Protein AF-A0AAU0H8K0-F1 (afdb_monomer)

Mean predicted aligned error: 20.7 Å

Secondary structure (DSSP, 8-state):
-HHHHHHHHHHHHHHHTTSS-HHHHHHHHHHHHHHHHHHHTTS-PPPHHHHHHHHHHHHHHHHHHHHHHHHHHHHTTS------------------EEEEEEEE-TTS-EEEEEEEEETTEEEEEEGGGTEEEEEEEEEEETTEEEEEE---BSBTTB-SSPEEEEEESSSSEEEEEEE-TTS--EEEEEEEEESSHHHHHHHHHHH-TTTTPPTT-BEEEPPPSSSSS--SS--EEE--------SS----EEE-TTS-EEE------SSS-----S-----B-

pLDDT: mean 70.24, std 23.65, range [24.77, 98.5]

Structure (mmCIF, N/CA/C/O backbone):
data_AF-A0AAU0H8K0-F1
#
_entry.id   AF-A0AAU0H8K0-F1
#
loop_
_atom_site.group_PDB
_atom_site.id
_atom_site.type_symbol
_atom_site.label_atom_id
_atom_site.label_alt_id
_atom_site.label_comp_id
_atom_site.label_asym_id
_atom_site.label_entity_id
_atom_site.label_seq_id
_atom_site.pdbx_PDB_ins_code
_atom_site.Cartn_x
_atom_site.Cartn_y
_atom_site.Cartn_z
_atom_site.occupancy
_atom_site.B_iso_or_equiv
_atom_site.auth_seq_id
_atom_site.auth_comp_id
_atom_site.auth_asym_id
_atom_site.auth_atom_id
_atom_site.pdbx_PDB_model_num
ATOM 1 N N . MET A 1 1 ? -40.824 27.133 70.947 1.00 57.88 1 MET A N 1
ATOM 2 C CA . MET A 1 1 ? -40.720 27.434 69.500 1.00 57.88 1 MET A CA 1
ATOM 3 C C . MET A 1 1 ? -40.853 28.928 69.159 1.00 57.88 1 MET A C 1
ATOM 5 O O . MET A 1 1 ? -40.025 29.399 68.396 1.00 57.88 1 MET A O 1
ATOM 9 N N . ASN A 1 2 ? -41.787 29.713 69.727 1.00 62.56 2 ASN A N 1
ATOM 10 C CA . ASN A 1 2 ? -42.028 31.104 69.268 1.00 62.56 2 ASN A CA 1
ATOM 11 C C . ASN A 1 2 ? -40.879 32.121 69.471 1.00 62.56 2 ASN A C 1
ATOM 13 O O . ASN A 1 2 ? -40.748 33.034 68.666 1.00 62.56 2 ASN A O 1
ATOM 17 N N . GLY A 1 3 ? -40.024 31.972 70.490 1.00 76.00 3 GLY A N 1
ATOM 18 C CA . GLY A 1 3 ? -38.970 32.964 70.774 1.00 76.00 3 GLY A CA 1
ATOM 19 C C . GLY A 1 3 ? -37.842 33.025 69.734 1.00 76.00 3 GLY A C 1
ATOM 20 O O . GLY A 1 3 ? -37.356 34.103 69.413 1.00 76.00 3 GLY A O 1
ATOM 21 N N . LYS A 1 4 ? -37.448 31.884 69.155 1.00 73.12 4 LYS A N 1
ATOM 22 C CA . LYS A 1 4 ? -36.347 31.830 68.177 1.00 73.12 4 LYS A CA 1
ATOM 23 C C . LYS A 1 4 ? -36.770 32.243 66.770 1.00 73.12 4 LYS A C 1
ATOM 25 O O . LYS A 1 4 ? -35.955 32.772 66.025 1.00 73.12 4 LYS A O 1
ATOM 30 N N . VAL A 1 5 ? -38.043 32.053 66.415 1.00 80.06 5 VAL A N 1
ATOM 31 C CA . VAL A 1 5 ? -38.586 32.566 65.146 1.00 80.06 5 VAL A CA 1
ATOM 32 C C . VAL A 1 5 ? -38.492 34.091 65.116 1.00 80.06 5 VAL A C 1
ATOM 34 O O . VAL A 1 5 ? -38.131 34.652 64.085 1.00 80.06 5 VAL A O 1
ATOM 37 N N . GLU A 1 6 ? -38.727 34.757 66.251 1.00 85.56 6 GLU A N 1
ATOM 38 C CA . GLU A 1 6 ? -38.524 36.205 66.342 1.00 85.56 6 GLU A CA 1
ATOM 39 C C . GLU A 1 6 ? -37.047 36.607 66.309 1.00 85.56 6 GLU A C 1
ATOM 41 O O . GLU A 1 6 ? -36.694 37.542 65.596 1.00 85.56 6 GLU A O 1
ATOM 46 N N . GLN A 1 7 ? -36.156 35.838 66.938 1.00 86.12 7 GLN A N 1
ATOM 47 C CA . GLN A 1 7 ? -34.709 36.082 66.836 1.00 86.12 7 GLN A CA 1
ATOM 48 C C . GLN A 1 7 ? -34.186 35.937 65.396 1.00 86.12 7 GLN A C 1
ATOM 50 O O . GLN A 1 7 ? -33.358 36.727 64.950 1.00 86.12 7 GLN A O 1
ATOM 55 N N . ILE A 1 8 ? -34.703 34.976 64.621 1.00 86.38 8 ILE A N 1
ATOM 56 C CA . ILE A 1 8 ? -34.346 34.826 63.201 1.00 86.38 8 ILE A CA 1
ATOM 57 C C . ILE A 1 8 ? -34.867 36.009 62.379 1.00 86.38 8 ILE A C 1
ATOM 59 O O . ILE A 1 8 ? -34.160 36.495 61.497 1.00 86.38 8 ILE A O 1
ATOM 63 N N . LYS A 1 9 ? -36.075 36.503 62.666 1.00 89.56 9 LYS A N 1
ATOM 64 C CA . LYS A 1 9 ? -36.622 37.685 61.984 1.00 89.56 9 LYS A CA 1
ATOM 65 C C . LYS A 1 9 ? -35.799 38.941 62.272 1.00 89.56 9 LYS A C 1
ATOM 67 O O . LYS A 1 9 ? -35.586 39.731 61.356 1.00 89.56 9 LYS A O 1
ATOM 72 N N . GLU A 1 10 ? -35.306 39.121 63.496 1.00 91.19 10 GLU A N 1
ATOM 73 C CA . GLU A 1 10 ? -34.390 40.223 63.820 1.00 91.19 10 GLU A CA 1
ATOM 74 C C . GLU A 1 10 ? -33.052 40.103 63.082 1.00 91.19 10 GLU A C 1
ATOM 76 O O . GLU A 1 10 ? -32.590 41.085 62.501 1.00 91.19 10 GLU A O 1
ATOM 81 N N . LEU A 1 11 ? -32.470 38.901 63.010 1.00 88.81 11 LEU A N 1
ATOM 82 C CA . LEU A 1 11 ? -31.237 38.668 62.249 1.00 88.81 11 LEU A CA 1
ATOM 83 C C . LEU A 1 11 ? -31.405 38.985 60.756 1.00 88.81 11 LEU A C 1
ATOM 85 O O . LEU A 1 11 ? -30.497 39.538 60.137 1.00 88.81 11 LEU A O 1
ATOM 89 N N . VAL A 1 12 ? -32.565 38.665 60.175 1.00 91.88 12 VAL A N 1
ATOM 90 C CA . VAL A 1 12 ? -32.873 38.998 58.775 1.00 91.88 12 VAL A CA 1
ATOM 91 C C . VAL A 1 12 ? -32.967 40.512 58.583 1.00 91.88 12 VAL A C 1
ATOM 93 O O . VAL A 1 12 ? -32.349 41.032 57.658 1.00 91.88 12 VAL A O 1
ATOM 96 N N . LYS A 1 13 ? -33.636 41.237 59.490 1.00 92.62 13 LYS A N 1
ATOM 97 C CA . LYS A 1 13 ? -33.716 42.708 59.426 1.00 92.62 13 LYS A CA 1
ATOM 98 C C . LYS A 1 13 ? -32.339 43.375 59.487 1.00 92.62 13 LYS A C 1
ATOM 100 O O . LYS A 1 13 ? -32.100 44.337 58.765 1.00 92.62 13 LYS A O 1
ATOM 105 N N . LEU A 1 14 ? -31.432 42.868 60.324 1.00 89.38 14 LEU A N 1
ATOM 106 C CA . LEU A 1 14 ? -30.066 43.396 60.442 1.00 89.38 14 LEU A CA 1
ATOM 107 C C . LEU A 1 14 ? -29.208 43.116 59.200 1.00 89.38 14 LEU A C 1
ATOM 109 O O . LEU A 1 14 ? -28.350 43.919 58.839 1.00 89.38 14 LEU A O 1
ATOM 113 N N . LYS A 1 15 ?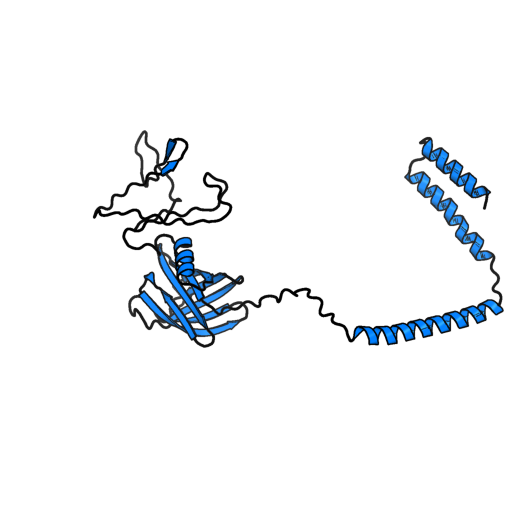 -29.447 41.991 58.522 1.00 91.50 15 LYS A N 1
ATOM 114 C CA . LYS A 1 15 ? -28.822 41.700 57.230 1.00 91.50 15 LYS A CA 1
ATOM 115 C C . LYS A 1 15 ? -29.346 42.632 56.136 1.00 91.50 15 LYS A C 1
ATOM 117 O O . LYS A 1 15 ? -28.561 43.167 55.360 1.00 91.50 15 LYS A O 1
ATOM 122 N N . GLU A 1 16 ? -30.658 42.845 56.082 1.00 90.56 16 GLU A N 1
ATOM 123 C CA . GLU A 1 16 ? -31.295 43.714 55.084 1.00 90.56 16 GLU A CA 1
ATOM 124 C C . GLU A 1 16 ? -30.908 45.190 55.249 1.00 90.56 16 GLU A C 1
ATOM 126 O O . GLU A 1 16 ? -30.798 45.904 54.255 1.00 90.56 16 GLU A O 1
ATOM 131 N N . SER A 1 17 ? -30.629 45.645 56.476 1.00 91.44 17 SER A N 1
ATOM 132 C CA . SER A 1 17 ? -30.113 46.996 56.733 1.00 91.44 17 SER A CA 1
ATOM 133 C C . SER A 1 17 ? -28.620 47.169 56.420 1.00 91.44 17 SER A C 1
ATOM 135 O O . SER A 1 17 ? -28.092 48.270 56.571 1.00 91.44 17 SER A O 1
ATOM 137 N N . GLY A 1 18 ? -27.927 46.102 56.000 1.00 86.00 18 GLY A N 1
ATOM 138 C CA . GLY A 1 18 ? -26.486 46.105 55.735 1.00 86.00 18 GLY A CA 1
ATOM 139 C C . GLY A 1 18 ? -25.616 46.143 56.996 1.00 86.00 18 GLY A C 1
ATOM 140 O O . GLY A 1 18 ? -24.404 46.312 56.889 1.00 86.00 18 GLY A O 1
ATOM 141 N N . ALA A 1 19 ? -26.212 45.982 58.183 1.00 90.25 19 ALA A N 1
ATOM 142 C CA . ALA A 1 19 ? -25.496 45.977 59.459 1.00 90.25 19 ALA A CA 1
ATOM 143 C C . ALA A 1 19 ? -24.740 44.662 59.721 1.00 90.25 19 ALA A C 1
ATOM 145 O O . ALA A 1 19 ? -23.878 44.622 60.596 1.00 90.25 19 ALA A O 1
ATOM 146 N N . LEU A 1 20 ? -25.052 43.599 58.974 1.00 89.50 20 LEU A N 1
ATOM 147 C CA . LEU A 1 20 ? -24.320 42.336 58.989 1.00 89.50 20 LEU A CA 1
ATOM 148 C C . LEU A 1 20 ? -23.841 41.956 57.592 1.00 89.50 20 LEU A C 1
ATOM 150 O O . LEU A 1 20 ? -24.603 42.009 56.624 1.00 89.50 20 LEU A O 1
ATOM 154 N N . SER A 1 21 ? -22.604 41.468 57.508 1.00 90.88 21 SER A N 1
ATOM 155 C CA . SER A 1 21 ? -22.129 40.790 56.305 1.00 90.88 21 SER A CA 1
ATOM 156 C C . SER A 1 21 ? -22.809 39.423 56.130 1.00 90.88 21 SER A C 1
ATOM 158 O O . SER A 1 21 ? -23.263 38.795 57.092 1.00 90.88 21 SER A O 1
ATOM 160 N N . GLU A 1 22 ? -22.852 38.914 54.893 1.00 89.94 22 GLU A N 1
ATOM 161 C CA . GLU A 1 22 ? -23.433 37.594 54.595 1.00 89.94 22 GLU A CA 1
ATOM 162 C C . GLU A 1 22 ? -22.785 36.478 55.432 1.00 89.94 22 GLU A C 1
ATOM 164 O O . GLU A 1 22 ? -23.479 35.594 55.933 1.00 89.94 22 GLU A O 1
ATOM 169 N N . GLY A 1 23 ? -21.464 36.542 55.626 1.00 89.06 23 GLY A N 1
ATOM 170 C CA . GLY A 1 23 ? -20.721 35.549 56.402 1.00 89.06 23 GLY A CA 1
ATOM 171 C C . GLY A 1 23 ? -21.113 35.532 57.881 1.00 89.06 23 GLY A C 1
ATOM 172 O O . GLY A 1 23 ? -21.309 34.461 58.457 1.00 89.06 23 GLY A O 1
ATOM 173 N N . GLU A 1 24 ? -21.290 36.705 58.490 1.00 91.31 24 GLU A N 1
ATOM 174 C CA . GLU A 1 24 ? -21.710 36.826 59.892 1.00 91.31 24 GLU A CA 1
ATOM 175 C C . GLU A 1 24 ? -23.152 36.355 60.091 1.00 91.31 24 GLU A C 1
ATOM 177 O O . GLU A 1 24 ? -23.452 35.660 61.064 1.00 91.31 24 GLU A O 1
ATOM 182 N N . PHE A 1 25 ? -24.033 36.659 59.134 1.00 92.25 25 PHE A N 1
ATOM 183 C CA . PHE A 1 25 ? -25.420 36.210 59.177 1.00 92.25 25 PHE A CA 1
ATOM 184 C C . PHE A 1 25 ? -25.529 34.681 59.143 1.00 92.25 25 PHE A C 1
ATOM 186 O O . PHE A 1 25 ? -26.258 34.096 59.947 1.00 92.25 25 PHE A O 1
ATOM 193 N N . GLN A 1 26 ? -24.792 34.018 58.245 1.00 90.06 26 GLN A N 1
ATOM 194 C CA . GLN A 1 26 ? -24.831 32.555 58.155 1.00 90.06 26 GLN A CA 1
ATOM 195 C C . GLN A 1 26 ? -24.283 31.894 59.422 1.00 90.06 26 GLN A C 1
ATOM 197 O O . GLN A 1 26 ? -24.876 30.929 59.906 1.00 90.06 26 GLN A O 1
ATOM 202 N N . LYS A 1 27 ? -23.215 32.451 60.008 1.00 92.25 27 LYS A N 1
ATOM 203 C CA . LYS A 1 27 ? -22.635 31.941 61.255 1.00 92.25 27 LYS A CA 1
ATOM 204 C C . LYS A 1 27 ? -23.632 32.003 62.419 1.00 92.25 27 LYS A C 1
ATOM 206 O O . LYS A 1 27 ? -23.884 30.985 63.061 1.00 92.25 27 LYS A O 1
ATOM 211 N N . LEU A 1 28 ? -24.263 33.157 62.645 1.00 89.12 28 LEU A N 1
ATOM 212 C CA . LEU A 1 28 ? -25.231 33.334 63.737 1.00 89.12 28 LEU A CA 1
ATOM 213 C C . LEU A 1 28 ? -26.496 32.494 63.541 1.00 89.12 28 LEU A C 1
ATOM 215 O O . LEU A 1 28 ? -27.022 31.917 64.494 1.00 89.12 28 LEU A O 1
ATOM 219 N N . LYS A 1 29 ? -26.970 32.368 62.295 1.00 89.25 29 LYS A N 1
ATOM 220 C CA . LYS A 1 29 ? -28.097 31.489 61.968 1.00 89.25 29 LYS A CA 1
ATOM 221 C C . LYS A 1 29 ? -27.781 30.030 62.312 1.00 89.25 29 LYS A C 1
ATOM 223 O O . LYS A 1 29 ? -28.641 29.326 62.840 1.00 89.25 29 LYS A O 1
ATOM 228 N N . GLN A 1 30 ? -26.561 29.582 62.029 1.00 86.44 30 GLN A N 1
ATOM 229 C CA . GLN A 1 30 ? -26.129 28.213 62.295 1.00 86.44 30 GLN A CA 1
ATOM 230 C C . GLN A 1 30 ? -25.990 27.930 63.801 1.00 86.44 30 GLN A C 1
ATOM 232 O O . GLN A 1 30 ? -26.442 26.882 64.259 1.00 86.44 30 GLN A O 1
ATOM 237 N N . GLU A 1 31 ? -25.465 28.874 64.587 1.00 87.25 31 GLU A N 1
ATOM 238 C CA . GLU A 1 31 ? -25.385 28.766 66.056 1.00 87.25 31 GLU A CA 1
ATOM 239 C C . GLU A 1 31 ? -26.780 28.692 66.711 1.00 87.25 31 GLU A C 1
ATOM 241 O O . GLU A 1 31 ? -27.014 27.898 67.631 1.00 87.25 31 GLU A O 1
ATOM 246 N N . LEU A 1 32 ? -27.752 29.456 66.197 1.00 83.44 32 LEU A N 1
ATOM 247 C CA . LEU A 1 32 ? -29.120 29.453 66.724 1.00 83.44 32 LEU A CA 1
ATOM 248 C C . LEU A 1 32 ? -29.854 28.121 66.484 1.00 83.44 32 LEU A C 1
ATOM 250 O O . LEU A 1 32 ? -30.639 27.688 67.337 1.00 83.44 32 LEU A O 1
ATOM 254 N N . LEU A 1 33 ? -29.582 27.478 65.343 1.00 79.69 33 LEU A N 1
ATOM 255 C CA . LEU A 1 33 ? -30.138 26.176 64.962 1.00 79.69 33 LEU A CA 1
ATOM 256 C C . LEU A 1 33 ? -29.441 25.014 65.689 1.00 79.69 33 LEU A C 1
ATOM 258 O O . LEU A 1 33 ? -30.103 24.078 66.125 1.00 79.69 33 LEU A O 1
ATOM 262 N N . ALA A 1 34 ? -28.123 25.086 65.898 1.00 76.56 34 ALA A N 1
ATOM 263 C CA . ALA A 1 34 ? -27.362 24.027 66.569 1.00 76.56 34 ALA A CA 1
ATOM 264 C C . ALA A 1 34 ? -27.763 23.818 68.045 1.00 76.56 34 ALA A C 1
ATOM 266 O O . ALA A 1 34 ? -27.668 22.709 68.571 1.00 76.56 34 ALA A O 1
ATOM 267 N N . SER A 1 35 ? -28.275 24.856 68.713 1.00 68.50 35 SER A N 1
ATOM 268 C CA . SER A 1 35 ? -28.765 24.743 70.097 1.00 68.50 35 SER A CA 1
ATOM 269 C C . SER A 1 35 ? -30.102 23.992 70.241 1.00 68.50 35 SER A C 1
ATOM 271 O O . SER A 1 35 ? -30.551 23.776 71.362 1.00 68.50 35 SER A O 1
ATOM 273 N N . GLU A 1 36 ? -30.747 23.579 69.143 1.00 63.25 36 GLU A N 1
ATOM 274 C CA . GLU A 1 36 ? -31.974 22.759 69.155 1.00 63.25 36 GLU A CA 1
ATOM 275 C C . GLU A 1 36 ? -31.658 21.260 69.322 1.00 63.25 36 GLU A C 1
ATOM 277 O O . GLU A 1 36 ? -32.310 20.556 70.093 1.00 63.25 36 GLU A O 1
ATOM 282 N N . THR A 1 37 ? -30.571 20.782 68.709 1.00 57.25 37 THR A N 1
ATOM 283 C CA . THR A 1 37 ? -30.207 19.354 68.708 1.00 57.25 37 THR A CA 1
ATOM 284 C C . THR A 1 37 ? -29.804 18.787 70.071 1.00 57.25 37 THR A C 1
ATOM 286 O O . THR A 1 37 ? -29.932 17.585 70.294 1.00 57.25 37 THR A O 1
ATOM 289 N N . GLU A 1 38 ? -29.338 19.619 71.004 1.00 56.81 38 GLU A N 1
ATOM 290 C CA . GLU A 1 38 ? -28.840 19.142 72.301 1.00 56.81 38 GLU A CA 1
ATOM 291 C C . GLU A 1 38 ? -29.923 19.093 73.393 1.00 56.81 38 GLU A C 1
ATOM 293 O O . GLU A 1 38 ? -29.794 18.350 74.372 1.00 56.81 38 GLU A O 1
ATOM 298 N N . GLN A 1 39 ? -31.005 19.861 73.225 1.00 56.66 39 GLN A N 1
ATOM 299 C CA . GLN A 1 39 ? -32.071 19.973 74.221 1.00 56.66 39 GLN A CA 1
ATOM 300 C C . GLN A 1 39 ? -33.160 18.904 74.026 1.00 56.66 39 GLN A C 1
ATOM 302 O O . GLN A 1 39 ? -33.662 18.367 75.015 1.00 56.66 39 GLN A O 1
ATOM 307 N N . ASP A 1 40 ? -33.430 18.499 72.781 1.00 53.56 40 ASP A N 1
ATOM 308 C CA . ASP A 1 40 ? -34.413 17.450 72.471 1.00 53.56 40 ASP A CA 1
ATOM 309 C C . ASP A 1 40 ? -33.892 16.025 72.730 1.00 53.56 40 ASP A C 1
ATOM 311 O O . ASP A 1 40 ? -34.670 15.123 73.049 1.00 53.56 40 ASP A O 1
ATOM 315 N N . LEU A 1 41 ? -32.570 15.807 72.702 1.00 53.25 41 LEU A N 1
ATOM 316 C CA . LEU A 1 41 ? -31.985 14.482 72.957 1.00 53.25 41 LEU A CA 1
ATOM 317 C C . LEU A 1 41 ? -32.070 14.041 74.431 1.00 53.25 41 LEU A C 1
ATOM 319 O O . LEU A 1 41 ? -31.967 12.851 74.725 1.00 53.25 41 LEU A O 1
ATOM 323 N N . LYS A 1 42 ? -32.251 14.976 75.375 1.00 54.91 42 LYS A N 1
ATOM 324 C CA . LYS A 1 42 ? -32.237 14.685 76.823 1.00 54.91 42 LYS A CA 1
ATOM 325 C C . LYS A 1 42 ? -33.619 14.385 77.422 1.00 54.91 42 LYS A C 1
ATOM 327 O O . LYS A 1 42 ? -33.691 14.037 78.598 1.00 54.91 42 LYS A O 1
ATOM 332 N N . ALA A 1 43 ? -34.706 14.473 76.647 1.00 53.72 43 ALA A N 1
ATOM 333 C CA . ALA A 1 43 ? -36.072 14.378 77.177 1.00 53.72 43 ALA A CA 1
ATOM 334 C C . ALA A 1 43 ? -36.809 13.042 76.927 1.00 53.72 43 ALA A C 1
ATOM 336 O O . ALA A 1 43 ? -37.896 12.848 77.471 1.00 53.72 43 ALA A O 1
ATOM 337 N N . GLN A 1 44 ? -36.259 12.086 76.166 1.00 47.03 44 GLN A N 1
ATOM 338 C CA . GLN A 1 44 ? -36.962 10.825 75.874 1.00 47.03 44 GLN A CA 1
ATOM 339 C C . GLN A 1 44 ? -36.473 9.645 76.722 1.00 47.03 44 GLN A C 1
ATOM 341 O O . GLN A 1 44 ? -35.475 8.988 76.434 1.00 47.03 44 GLN A O 1
ATOM 346 N N . LYS A 1 45 ? -37.242 9.337 77.772 1.00 49.38 45 LYS A N 1
ATOM 347 C CA . LYS A 1 45 ? -37.115 8.108 78.566 1.00 49.38 45 LYS A CA 1
ATOM 348 C C . LYS A 1 45 ? -37.717 6.936 77.761 1.00 49.38 45 LYS A C 1
ATOM 350 O O . LYS A 1 45 ? -38.888 7.022 77.385 1.00 49.38 45 LYS A O 1
ATOM 355 N N . PRO A 1 46 ? -36.970 5.856 77.461 1.00 46.34 46 PRO A N 1
ATOM 356 C CA . PRO A 1 46 ? -37.441 4.813 76.552 1.00 46.34 46 PRO A CA 1
ATOM 357 C C . PRO A 1 46 ? -38.546 3.957 77.187 1.00 46.34 46 PRO A C 1
ATOM 359 O O . PRO A 1 46 ? -38.379 3.402 78.271 1.00 46.34 46 PRO A O 1
ATOM 362 N N . ASN A 1 47 ? -39.679 3.852 76.488 1.00 50.84 47 ASN A N 1
ATOM 363 C CA . ASN A 1 47 ? -40.823 3.021 76.851 1.00 50.84 47 ASN A CA 1
ATOM 364 C C . ASN A 1 47 ? -40.640 1.605 76.269 1.00 50.84 47 ASN A C 1
ATOM 366 O O . ASN A 1 47 ? -40.514 1.428 75.055 1.00 50.84 47 ASN A O 1
ATOM 370 N N . ASN A 1 48 ? -40.604 0.591 77.133 1.00 56.59 48 ASN A N 1
ATOM 371 C CA . ASN A 1 48 ? -40.158 -0.773 76.809 1.00 56.59 48 ASN A CA 1
ATOM 372 C C . ASN A 1 48 ? -41.043 -1.478 75.763 1.00 56.59 48 ASN A C 1
ATOM 374 O O . ASN A 1 48 ? -40.569 -2.348 75.034 1.00 56.59 48 ASN A O 1
ATOM 378 N N . THR A 1 49 ? -42.300 -1.055 75.624 1.00 53.81 49 THR A N 1
ATOM 379 C CA . THR A 1 49 ? -43.240 -1.575 74.620 1.00 53.81 49 THR A CA 1
ATOM 380 C C . THR A 1 49 ? -42.892 -1.110 73.203 1.00 53.81 49 THR A C 1
ATOM 382 O O . THR A 1 49 ? -43.036 -1.871 72.248 1.00 53.81 49 THR A O 1
ATOM 385 N N . ILE A 1 50 ? -42.350 0.106 73.057 1.00 54.59 50 ILE A N 1
ATOM 386 C CA . ILE A 1 50 ? -41.891 0.628 71.761 1.00 54.59 50 ILE A CA 1
ATOM 387 C C . ILE A 1 50 ? -40.646 -0.133 71.314 1.00 54.59 50 ILE A C 1
ATOM 389 O O . ILE A 1 50 ? -40.531 -0.440 70.134 1.00 54.59 50 ILE A O 1
ATOM 393 N N . ARG A 1 51 ? -39.770 -0.510 72.255 1.00 54.75 51 ARG A N 1
ATOM 394 C CA . ARG A 1 51 ? -38.509 -1.220 71.993 1.00 54.75 51 ARG A CA 1
ATOM 395 C C . ARG A 1 51 ? -38.732 -2.583 71.332 1.00 54.75 51 ARG A C 1
ATOM 397 O O . ARG A 1 51 ? -38.050 -2.913 70.369 1.00 54.75 51 ARG A O 1
ATOM 404 N N . ASN A 1 52 ? -39.737 -3.334 71.782 1.00 55.84 52 ASN A N 1
ATOM 405 C CA . ASN A 1 52 ? -40.085 -4.617 71.166 1.00 55.84 52 ASN A CA 1
ATOM 406 C C . ASN A 1 52 ? -40.727 -4.435 69.784 1.00 55.84 52 ASN A C 1
ATOM 408 O O . ASN A 1 52 ? -40.439 -5.212 68.877 1.00 55.84 52 ASN A O 1
ATOM 412 N N . LEU A 1 53 ? -41.515 -3.373 69.582 1.00 60.50 53 LEU A N 1
ATOM 413 C CA . LEU A 1 53 ? -42.070 -3.056 68.266 1.00 60.50 53 LEU A CA 1
ATOM 414 C C . LEU A 1 53 ? -40.984 -2.585 67.285 1.00 60.50 53 LEU A C 1
ATOM 416 O O . LEU A 1 53 ? -41.018 -2.982 66.127 1.00 60.50 53 LEU A O 1
ATOM 420 N N . THR A 1 54 ? -39.987 -1.817 67.746 1.00 65.06 54 THR A N 1
ATOM 421 C CA . THR A 1 54 ? -38.848 -1.394 66.907 1.00 65.06 54 THR A CA 1
ATOM 422 C C . THR A 1 54 ? -37.954 -2.568 66.525 1.00 65.06 54 THR A C 1
ATOM 424 O O . THR A 1 54 ? -37.480 -2.625 65.398 1.00 65.06 54 THR A O 1
ATOM 427 N N . ILE A 1 55 ? -37.736 -3.525 67.432 1.00 70.50 55 ILE A N 1
ATOM 428 C CA . ILE A 1 55 ? -36.938 -4.723 67.135 1.00 70.50 55 ILE A CA 1
ATOM 429 C C . ILE A 1 55 ? -37.643 -5.598 66.091 1.00 70.50 55 ILE A C 1
ATOM 431 O O . ILE A 1 55 ? -37.001 -6.064 65.151 1.00 70.50 55 ILE A O 1
ATOM 435 N N . VAL A 1 56 ? -38.963 -5.777 66.204 1.00 75.50 56 VAL A N 1
ATOM 436 C CA . VAL A 1 56 ? -39.743 -6.558 65.231 1.00 75.50 56 VAL A CA 1
ATOM 437 C C . VAL A 1 56 ? -39.797 -5.861 63.868 1.00 75.50 56 VAL A C 1
ATOM 439 O O . VAL A 1 56 ? -39.631 -6.524 62.845 1.00 75.50 56 VAL A O 1
ATOM 442 N N . THR A 1 57 ? -39.955 -4.534 63.818 1.00 74.38 57 THR A N 1
ATOM 443 C CA . THR A 1 57 ? -39.949 -3.802 62.540 1.00 74.38 57 THR A CA 1
ATOM 444 C C . THR A 1 57 ? -38.571 -3.777 61.881 1.00 74.38 57 THR A C 1
ATOM 446 O O . THR A 1 57 ? -38.496 -3.938 60.665 1.00 74.38 57 THR A O 1
ATOM 449 N N . LEU A 1 58 ? -37.478 -3.671 62.647 1.00 82.00 58 LEU A N 1
ATOM 450 C CA . LEU A 1 58 ? -36.117 -3.809 62.111 1.00 82.00 58 LEU A CA 1
ATOM 451 C C . LEU A 1 58 ? -35.851 -5.219 61.575 1.00 82.00 58 LEU A C 1
ATOM 453 O O . LEU A 1 58 ? -35.288 -5.354 60.491 1.00 82.00 58 LEU A O 1
ATOM 457 N N . ALA A 1 59 ? -36.286 -6.265 62.284 1.00 83.06 59 ALA A N 1
ATOM 458 C CA . ALA A 1 59 ? -36.134 -7.642 61.820 1.00 83.06 59 ALA A CA 1
ATOM 459 C C . ALA A 1 59 ? -36.898 -7.887 60.507 1.00 83.06 59 ALA A C 1
ATOM 461 O O . ALA A 1 59 ? -36.347 -8.467 59.572 1.00 83.06 59 ALA A O 1
ATOM 462 N N . LEU A 1 60 ? -38.132 -7.383 60.393 1.00 84.62 60 LEU A N 1
ATOM 463 C CA . LEU A 1 60 ? -38.924 -7.480 59.164 1.00 84.62 60 LEU A CA 1
ATOM 464 C C . LEU A 1 60 ? -38.335 -6.653 58.012 1.00 84.62 60 LEU A C 1
ATOM 466 O O . LEU A 1 60 ? -38.367 -7.110 56.872 1.00 84.62 60 LEU A O 1
ATOM 470 N N . LEU A 1 61 ? -37.747 -5.484 58.289 1.00 87.19 61 LEU A N 1
ATOM 471 C CA . LEU A 1 61 ? -37.032 -4.693 57.282 1.00 87.19 61 LEU A CA 1
ATOM 472 C C . LEU A 1 61 ? -35.782 -5.415 56.772 1.00 87.19 61 LEU A C 1
ATOM 474 O O . LEU A 1 61 ? -35.567 -5.452 55.567 1.00 87.19 61 LEU A O 1
ATOM 478 N N . ILE A 1 62 ? -34.988 -6.032 57.650 1.00 86.88 62 ILE A N 1
ATOM 479 C CA . ILE A 1 62 ? -33.791 -6.790 57.247 1.00 86.88 62 ILE A CA 1
ATOM 480 C C . ILE A 1 62 ? -34.184 -8.004 56.398 1.00 86.88 62 ILE A C 1
ATOM 482 O O . ILE A 1 62 ? -33.575 -8.242 55.356 1.00 86.88 62 ILE A O 1
ATOM 486 N N . ILE A 1 63 ? -35.231 -8.736 56.796 1.00 86.75 63 ILE A N 1
ATOM 487 C CA . ILE A 1 63 ? -35.768 -9.859 56.014 1.00 86.75 63 ILE A CA 1
ATOM 488 C C . ILE A 1 63 ? -36.292 -9.365 54.660 1.00 86.75 63 ILE A C 1
ATOM 490 O O . ILE A 1 63 ? -35.998 -9.975 53.635 1.00 86.75 63 ILE A O 1
ATOM 494 N N . GLY A 1 64 ? -37.009 -8.239 54.631 1.00 86.00 64 GLY A N 1
ATOM 495 C CA . GLY A 1 64 ? -37.505 -7.622 53.402 1.00 86.00 64 GLY A CA 1
ATOM 496 C C . GLY A 1 64 ? -36.386 -7.162 52.465 1.00 86.00 64 GLY A C 1
ATOM 497 O O . GLY A 1 64 ? -36.470 -7.394 51.264 1.00 86.00 64 GLY A O 1
ATOM 498 N N . VAL A 1 65 ? -35.309 -6.580 53.000 1.00 87.50 65 VAL A N 1
ATOM 499 C CA . VAL A 1 65 ? -34.125 -6.166 52.231 1.00 87.50 65 VAL A CA 1
ATOM 500 C C . VAL A 1 65 ? -33.372 -7.382 51.693 1.00 87.50 65 VAL A C 1
ATOM 502 O O . VAL A 1 65 ? -33.032 -7.405 50.515 1.00 87.50 65 VAL A O 1
ATOM 505 N N . ALA A 1 66 ? -33.163 -8.426 52.500 1.00 82.88 66 ALA A N 1
ATOM 506 C CA . ALA A 1 66 ? -32.537 -9.667 52.039 1.00 82.88 66 ALA A CA 1
ATOM 507 C C . ALA A 1 66 ? -33.375 -10.360 50.950 1.00 82.88 66 ALA A C 1
ATOM 509 O O . ALA A 1 66 ? -32.836 -10.796 49.936 1.00 82.88 66 ALA A O 1
ATOM 510 N N . TYR A 1 67 ? -34.700 -10.398 51.116 1.00 84.44 67 TYR A N 1
ATOM 511 C CA . TYR A 1 67 ? -35.628 -10.920 50.112 1.00 84.44 67 TYR A CA 1
ATOM 512 C C . TYR A 1 67 ? -35.627 -10.068 48.834 1.00 84.44 67 TYR A C 1
ATOM 514 O O . TYR A 1 67 ? -35.622 -10.612 47.732 1.00 84.44 67 TYR A O 1
ATOM 522 N N . TYR A 1 68 ? -35.543 -8.739 48.966 1.00 80.88 68 TYR A N 1
ATOM 523 C CA . TYR A 1 68 ? -35.371 -7.825 47.839 1.00 80.88 68 TYR A CA 1
ATOM 524 C C . TYR A 1 68 ? -34.059 -8.093 47.096 1.00 80.88 68 TYR A C 1
ATOM 526 O O . TYR A 1 68 ? -34.097 -8.202 45.879 1.00 80.88 68 TYR A O 1
ATOM 534 N N . PHE A 1 69 ? -32.927 -8.282 47.784 1.00 76.44 69 PHE A N 1
ATOM 535 C CA . PHE A 1 69 ? -31.653 -8.633 47.141 1.00 76.44 69 PHE A CA 1
ATOM 536 C C . PHE A 1 69 ? -31.702 -9.996 46.436 1.00 76.44 69 PHE A C 1
ATOM 538 O O . PHE A 1 69 ? -31.226 -10.104 45.309 1.00 76.44 69 PHE A O 1
ATOM 545 N N . LEU A 1 70 ? -32.347 -11.008 47.029 1.00 72.62 70 LEU A N 1
ATOM 546 C CA . LEU A 1 70 ? -32.525 -12.319 46.390 1.00 72.62 70 LEU A CA 1
ATOM 547 C C . LEU A 1 70 ? -33.404 -12.249 45.131 1.00 72.62 70 LEU A C 1
ATOM 549 O O . LEU A 1 70 ? -33.134 -12.944 44.152 1.00 72.62 70 LEU A O 1
ATOM 553 N N . ILE A 1 71 ? -34.432 -11.394 45.124 1.00 71.56 71 ILE A N 1
ATOM 554 C CA . ILE A 1 71 ? -35.254 -11.159 43.931 1.00 71.56 71 ILE A CA 1
ATOM 555 C C . ILE A 1 71 ? -34.517 -10.277 42.916 1.00 71.56 71 ILE A C 1
ATOM 557 O O . ILE A 1 71 ? -34.606 -10.555 41.725 1.00 71.56 71 ILE A O 1
ATOM 561 N N . PHE A 1 72 ? -33.770 -9.260 43.354 1.00 62.41 72 PHE A N 1
ATOM 562 C CA . PHE A 1 72 ? -33.031 -8.329 42.494 1.00 62.41 72 PHE A CA 1
ATOM 563 C C . PHE A 1 72 ? -31.866 -9.013 41.758 1.00 62.41 72 PHE A C 1
ATOM 565 O O . PHE A 1 72 ? -31.620 -8.719 40.589 1.00 62.41 72 PHE A O 1
ATOM 572 N N . ASP A 1 73 ? -31.200 -9.992 42.380 1.00 58.09 73 ASP A N 1
ATOM 573 C CA . ASP A 1 73 ? -30.215 -10.844 41.694 1.00 58.09 73 ASP A CA 1
ATOM 574 C C . ASP A 1 73 ? -30.866 -11.792 40.672 1.00 58.09 73 ASP A C 1
ATOM 576 O O . ASP A 1 73 ? -30.285 -12.084 39.621 1.00 58.09 73 ASP A O 1
ATOM 580 N N . ALA A 1 74 ? -32.095 -12.253 40.935 1.00 53.88 74 ALA A N 1
ATOM 581 C CA . ALA A 1 74 ? -32.839 -13.114 40.016 1.00 53.88 74 ALA A CA 1
ATOM 582 C C . ALA A 1 74 ? -33.434 -12.340 38.822 1.00 53.88 74 ALA A C 1
ATOM 584 O O . ALA A 1 74 ? -33.504 -12.883 37.716 1.00 53.88 74 ALA A O 1
ATOM 585 N N . SER A 1 75 ? -33.812 -11.071 39.002 1.00 52.66 75 SER A N 1
ATOM 586 C CA . SER A 1 75 ? -34.326 -10.211 37.928 1.00 52.66 75 SER A CA 1
ATOM 587 C C . SER A 1 75 ? -33.234 -9.498 37.117 1.00 52.66 75 SER A C 1
ATOM 589 O O . SER A 1 75 ? -33.503 -9.114 35.980 1.00 52.66 75 SER A O 1
ATOM 591 N N . ASN A 1 76 ? -31.982 -9.439 37.592 1.00 51.91 76 ASN A N 1
ATOM 592 C CA . ASN A 1 76 ? -30.844 -8.930 36.807 1.00 51.91 76 ASN A CA 1
ATOM 593 C C . ASN A 1 76 ? -30.153 -9.964 35.900 1.00 51.91 76 ASN A C 1
ATOM 595 O O . ASN A 1 76 ? -29.238 -9.607 35.158 1.00 51.91 76 ASN A O 1
ATOM 599 N N . LYS A 1 77 ? -30.585 -11.234 35.882 1.00 52.88 77 LYS A N 1
ATOM 600 C CA . LYS A 1 77 ? -29.990 -12.255 34.992 1.00 52.88 77 LYS A CA 1
ATOM 601 C C . LYS A 1 77 ? -30.704 -12.495 33.665 1.00 52.88 77 LYS A C 1
ATOM 603 O O . LYS A 1 77 ? -30.201 -13.272 32.858 1.00 52.88 77 LYS A O 1
ATOM 608 N N . LYS A 1 78 ? -31.811 -11.816 33.367 1.00 52.53 78 LYS A N 1
ATOM 609 C CA . LYS A 1 78 ? -32.450 -11.895 32.043 1.00 52.53 78 LYS A CA 1
ATOM 610 C C . LYS A 1 78 ? -33.214 -10.619 31.724 1.00 52.53 78 LYS A C 1
ATOM 612 O O . LYS A 1 78 ? -34.401 -10.550 31.982 1.00 52.53 78 LYS A O 1
ATOM 617 N N . GLN A 1 79 ? -32.516 -9.663 31.125 1.00 45.78 79 GLN A N 1
ATOM 618 C CA . GLN A 1 79 ? -32.948 -8.835 29.993 1.00 45.78 79 GLN A CA 1
ATOM 619 C C . GLN A 1 79 ? -31.726 -7.969 29.633 1.00 45.78 79 GLN A C 1
ATOM 621 O O . GLN A 1 79 ? -31.674 -6.779 29.939 1.00 45.78 79 GLN A O 1
ATOM 626 N N . VAL A 1 80 ? -30.723 -8.559 28.966 1.00 47.03 80 VAL A N 1
ATOM 627 C CA . VAL A 1 80 ? -29.936 -7.761 28.013 1.00 47.03 80 VAL A CA 1
ATOM 628 C C . VAL A 1 80 ? -30.937 -7.385 26.933 1.00 47.03 80 VAL A C 1
ATOM 630 O O . VAL A 1 80 ? -31.289 -8.176 26.058 1.00 47.03 80 VAL A O 1
ATOM 633 N N . ASN A 1 81 ? -31.522 -6.217 27.141 1.00 43.09 81 ASN A N 1
ATOM 634 C CA . ASN A 1 81 ? -32.576 -5.657 26.339 1.00 43.09 81 ASN A CA 1
ATOM 635 C C . ASN A 1 81 ? -32.000 -5.419 24.940 1.00 43.09 81 ASN A C 1
ATOM 637 O O . ASN A 1 81 ? -31.024 -4.686 24.785 1.00 43.09 81 ASN A O 1
ATOM 641 N N . LYS A 1 82 ? -32.599 -6.051 23.926 1.00 47.94 82 LYS A N 1
ATOM 642 C CA . LYS A 1 82 ? -32.358 -5.818 22.492 1.00 47.94 82 LYS A CA 1
ATOM 643 C C . LYS A 1 82 ? -32.879 -4.434 22.069 1.00 47.94 82 LYS A C 1
ATOM 645 O O . LYS A 1 82 ? -33.615 -4.312 21.097 1.00 47.94 82 LYS A O 1
ATOM 650 N N . ASN A 1 83 ? -32.493 -3.392 22.795 1.00 44.16 83 ASN 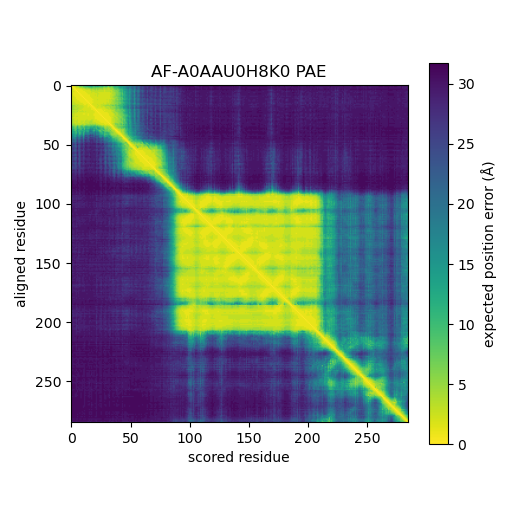A N 1
ATOM 651 C CA . ASN A 1 83 ? -32.621 -2.019 22.348 1.00 44.16 83 ASN A CA 1
ATOM 652 C C . ASN A 1 83 ? -31.251 -1.593 21.849 1.00 44.16 83 ASN A C 1
ATOM 654 O O . ASN A 1 83 ? -30.323 -1.375 22.621 1.00 44.16 83 ASN A O 1
ATOM 658 N N . THR A 1 84 ? -31.169 -1.554 20.526 1.00 49.22 84 THR A N 1
ATOM 659 C CA . THR A 1 84 ? -30.072 -1.152 19.657 1.00 49.22 84 THR A CA 1
ATOM 660 C C . THR A 1 84 ? -29.429 0.170 20.092 1.00 49.22 84 THR A C 1
ATOM 662 O O . THR A 1 84 ? -29.575 1.195 19.435 1.00 49.22 84 THR A O 1
ATOM 665 N N . ILE A 1 85 ? -28.612 0.148 21.144 1.00 47.53 85 ILE A N 1
ATOM 666 C CA . ILE A 1 85 ? -27.308 0.778 21.013 1.00 47.53 85 ILE A CA 1
ATOM 667 C C . ILE A 1 85 ? -26.618 -0.137 20.020 1.00 47.53 85 ILE A C 1
ATOM 669 O O . ILE A 1 85 ? -26.316 -1.292 20.316 1.00 47.53 85 ILE A O 1
ATOM 673 N N . LYS A 1 86 ? -26.484 0.351 18.788 1.00 42.72 86 LYS A N 1
ATOM 674 C CA . LYS A 1 86 ? -25.462 -0.129 17.875 1.00 42.72 86 LYS A CA 1
ATOM 675 C C . LYS A 1 86 ? -24.171 0.141 18.640 1.00 42.72 86 LYS A C 1
ATOM 677 O O . LYS A 1 86 ? -23.613 1.228 18.541 1.00 42.72 86 LYS A O 1
ATOM 682 N N . GLU A 1 87 ? -23.807 -0.789 19.524 1.00 46.00 87 GLU A N 1
ATOM 683 C CA . GLU A 1 87 ? -22.459 -0.956 20.019 1.00 46.00 87 GLU A CA 1
ATOM 684 C C . GLU A 1 87 ? -21.670 -0.897 18.731 1.00 46.00 87 GLU A C 1
ATOM 686 O O . GLU A 1 87 ? -21.866 -1.720 17.830 1.00 46.00 87 GLU A O 1
ATOM 691 N N . SER A 1 88 ? -21.002 0.236 18.529 1.00 49.09 88 SER A N 1
ATOM 692 C CA . SER A 1 88 ? -20.141 0.431 17.392 1.00 49.09 88 SER A CA 1
ATOM 693 C C . SER A 1 88 ? -19.128 -0.672 17.569 1.00 49.09 88 SER A C 1
ATOM 695 O O . SER A 1 88 ? -18.205 -0.509 18.366 1.00 49.09 88 SER A O 1
ATOM 697 N N . ALA A 1 89 ? -19.386 -1.819 16.928 1.00 53.75 89 ALA A N 1
ATOM 698 C CA . ALA A 1 89 ? -18.433 -2.886 16.781 1.00 53.75 89 ALA A CA 1
ATOM 699 C C . ALA A 1 89 ? -17.169 -2.137 16.414 1.00 53.75 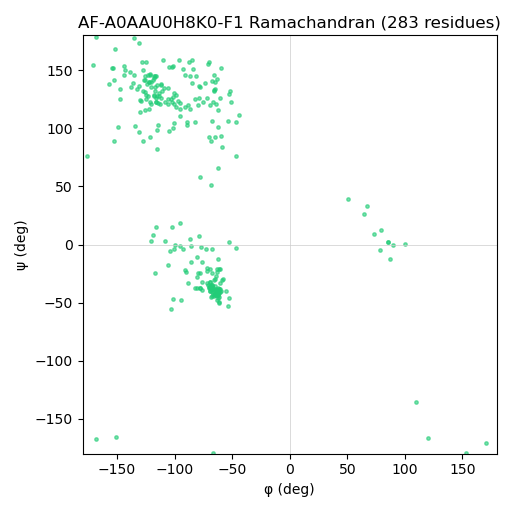89 ALA A C 1
ATOM 701 O O . ALA A 1 89 ? -17.153 -1.415 15.407 1.00 53.75 89 ALA A O 1
ATOM 702 N N . SER A 1 90 ? -16.198 -2.145 17.323 1.00 52.28 90 SER A N 1
ATOM 703 C CA . SER A 1 90 ? -14.886 -1.624 17.024 1.00 52.28 90 SER A CA 1
ATOM 704 C C . SER A 1 90 ? -14.513 -2.383 15.769 1.00 52.28 90 SER A C 1
ATOM 706 O O . SER A 1 90 ? -14.369 -3.601 15.814 1.00 52.28 90 SER A O 1
ATOM 708 N N . VAL A 1 91 ? -14.548 -1.702 14.620 1.00 65.31 91 VAL A N 1
ATOM 709 C CA . VAL A 1 91 ? -14.253 -2.345 13.348 1.00 65.31 91 VAL A CA 1
ATOM 710 C C . VAL A 1 91 ? -12.817 -2.791 13.508 1.00 65.31 91 VAL A C 1
ATOM 712 O O . VAL A 1 91 ? -11.905 -1.955 13.515 1.00 65.31 91 VAL A O 1
ATOM 715 N N . GLU A 1 92 ? -12.646 -4.083 13.784 1.00 80.19 92 GLU A N 1
ATOM 716 C CA . GLU A 1 92 ? -11.339 -4.657 13.992 1.00 80.19 92 GLU A CA 1
ATOM 717 C C . GLU A 1 92 ? -10.587 -4.420 12.696 1.00 80.19 92 GLU A C 1
ATOM 719 O O . GLU A 1 92 ? -11.079 -4.662 11.590 1.00 80.19 92 GLU A O 1
ATOM 724 N N . PHE A 1 93 ? -9.424 -3.809 12.835 1.00 86.25 93 PHE A N 1
ATOM 725 C CA . PHE A 1 93 ? -8.650 -3.454 11.677 1.00 86.25 93 PHE A CA 1
ATOM 726 C C . PHE A 1 93 ? -8.206 -4.709 10.946 1.00 86.25 93 PHE A C 1
ATOM 728 O O . PHE A 1 93 ? -7.655 -5.630 11.544 1.00 86.25 93 PHE A O 1
ATOM 735 N N . SER A 1 94 ? -8.377 -4.686 9.631 1.00 91.38 94 SER A N 1
ATOM 736 C CA . SER A 1 94 ? -7.875 -5.727 8.759 1.00 91.38 94 SER A CA 1
ATOM 737 C C . SER A 1 94 ? -6.843 -5.148 7.805 1.00 91.38 94 SER A C 1
ATOM 739 O O . SER A 1 94 ? -7.082 -4.137 7.143 1.00 91.38 94 SER A O 1
ATOM 741 N N . PHE A 1 95 ? -5.703 -5.827 7.698 1.00 95.06 95 PHE A N 1
ATOM 742 C CA . PHE A 1 95 ? -4.760 -5.604 6.604 1.00 95.06 95 PHE A CA 1
ATOM 743 C C . PHE A 1 95 ? -5.317 -6.089 5.263 1.00 95.06 95 PHE A C 1
ATOM 745 O O . PHE A 1 95 ? -4.842 -5.650 4.220 1.00 95.06 95 PHE A O 1
ATOM 752 N N . LEU A 1 96 ? -6.306 -6.990 5.275 1.00 96.00 96 LEU A N 1
ATOM 753 C CA . LEU A 1 96 ? -6.831 -7.582 4.052 1.00 96.00 96 LEU A CA 1
ATOM 754 C C . LEU A 1 96 ? -7.527 -6.537 3.182 1.00 96.00 96 LEU A C 1
ATOM 756 O O . LEU A 1 96 ? -8.161 -5.607 3.694 1.00 96.00 96 LEU A O 1
ATOM 760 N N . GLY A 1 97 ? -7.419 -6.715 1.872 1.00 96.19 97 GLY A N 1
ATOM 761 C CA . GLY A 1 97 ? -7.922 -5.799 0.856 1.00 96.19 97 GLY A CA 1
ATOM 762 C C . GLY A 1 97 ? -6.817 -5.260 -0.044 1.00 96.19 97 GLY A C 1
ATOM 763 O O . GLY A 1 97 ? -5.694 -5.771 -0.069 1.00 96.19 97 GLY A O 1
ATOM 764 N N . SER A 1 98 ? -7.160 -4.218 -0.793 1.00 97.56 98 SER A N 1
ATOM 765 C CA . SER A 1 98 ? -6.293 -3.650 -1.818 1.00 97.56 98 SER A CA 1
ATOM 766 C C . SER A 1 98 ? -5.806 -2.263 -1.413 1.00 97.56 98 SER A C 1
ATOM 768 O O . SER A 1 98 ? -6.562 -1.455 -0.876 1.00 97.56 98 SER A O 1
ATOM 770 N N . TRP A 1 99 ? -4.522 -2.000 -1.657 1.00 97.31 99 TRP A N 1
ATOM 771 C CA . TRP A 1 99 ? -3.816 -0.810 -1.191 1.00 97.31 99 TRP A CA 1
ATOM 772 C C . TRP A 1 99 ? -3.003 -0.160 -2.311 1.00 97.31 99 TRP A C 1
ATOM 774 O O . TRP A 1 99 ? -2.298 -0.848 -3.052 1.00 97.31 99 TRP A O 1
ATOM 784 N N . ALA A 1 100 ? -3.101 1.160 -2.435 1.00 95.19 100 ALA A N 1
ATOM 785 C CA . ALA A 1 100 ? -2.463 1.955 -3.479 1.00 95.19 100 ALA A CA 1
ATOM 786 C C . ALA A 1 100 ? -1.553 3.022 -2.874 1.00 95.19 100 ALA A C 1
ATOM 788 O O . ALA A 1 100 ? -1.925 3.660 -1.892 1.00 95.19 100 ALA A O 1
ATOM 789 N N . GLY A 1 101 ? -0.389 3.260 -3.469 1.00 91.94 101 GLY A N 1
ATOM 790 C CA . GLY A 1 101 ? 0.447 4.397 -3.092 1.00 91.94 101 GLY A CA 1
ATOM 791 C C . GLY A 1 101 ? 1.586 4.661 -4.061 1.00 91.94 101 GLY A C 1
ATOM 792 O O . GLY A 1 101 ? 1.610 4.113 -5.160 1.00 91.94 101 GLY A O 1
ATOM 793 N N . VAL A 1 102 ? 2.534 5.502 -3.656 1.00 89.25 102 VAL A N 1
ATOM 794 C CA . VAL A 1 102 ? 3.697 5.882 -4.471 1.00 89.25 102 VAL A CA 1
ATOM 795 C C . VAL A 1 102 ? 4.969 5.696 -3.654 1.00 89.25 102 VAL A C 1
ATOM 797 O O . VAL A 1 102 ? 5.085 6.244 -2.558 1.00 89.25 102 VAL A O 1
ATOM 800 N N . GLY A 1 103 ? 5.907 4.898 -4.154 1.00 88.88 103 GLY A N 1
ATOM 801 C CA . GLY A 1 103 ? 7.238 4.754 -3.571 1.00 88.88 103 GLY A CA 1
ATOM 802 C C . GLY A 1 103 ? 8.114 5.938 -3.958 1.00 88.88 103 GLY A C 1
ATOM 803 O O . GLY A 1 103 ? 8.100 6.343 -5.118 1.00 88.88 103 GLY A O 1
ATOM 804 N N . TYR A 1 104 ? 8.871 6.473 -2.998 1.00 84.19 104 TYR A N 1
ATOM 805 C CA . TYR A 1 104 ? 9.843 7.545 -3.221 1.00 84.19 104 TYR A CA 1
ATOM 806 C C . TYR A 1 104 ? 11.223 7.069 -2.777 1.00 84.19 104 TYR A C 1
ATOM 808 O O . TYR A 1 104 ? 11.430 6.779 -1.598 1.00 84.19 104 TYR A O 1
ATOM 816 N N . GLN A 1 105 ? 12.161 6.987 -3.717 1.00 80.31 105 GLN A N 1
ATOM 817 C CA . GLN A 1 105 ? 13.535 6.576 -3.448 1.00 80.31 105 GLN A CA 1
ATOM 818 C C . GLN A 1 105 ? 14.470 7.784 -3.396 1.00 80.31 105 GLN A C 1
ATOM 820 O O . GLN A 1 105 ? 14.246 8.815 -4.043 1.00 80.31 105 GLN A O 1
ATOM 825 N N . SER A 1 106 ? 15.558 7.645 -2.642 1.00 71.50 106 SER A N 1
ATOM 826 C CA . SER A 1 106 ? 16.686 8.570 -2.701 1.00 71.50 106 SER A CA 1
ATOM 827 C C . SER A 1 106 ? 17.164 8.727 -4.156 1.00 71.50 106 SER A C 1
ATOM 829 O O . SER A 1 106 ? 17.338 7.754 -4.883 1.00 71.50 106 SER A O 1
ATOM 831 N N . GLY A 1 107 ? 17.305 9.975 -4.615 1.00 69.56 107 GLY A N 1
ATOM 832 C CA . GLY A 1 107 ? 17.607 10.299 -6.019 1.00 69.56 107 GLY A CA 1
ATOM 833 C C . GLY A 1 107 ? 16.400 10.728 -6.863 1.00 69.56 107 GLY A C 1
ATOM 834 O O . GLY A 1 107 ? 16.570 11.037 -8.037 1.00 69.56 107 GLY A O 1
ATOM 835 N N . GLY A 1 108 ? 15.196 10.791 -6.280 1.00 74.06 108 GLY A N 1
ATOM 836 C CA . GLY A 1 108 ? 14.001 11.348 -6.932 1.00 74.06 108 GLY A CA 1
ATOM 837 C C . GLY A 1 108 ? 13.230 10.357 -7.807 1.00 74.06 108 GLY A C 1
ATOM 838 O O . GLY A 1 108 ? 12.224 10.730 -8.409 1.00 74.06 108 GLY A O 1
ATOM 839 N N . SER A 1 109 ? 13.671 9.097 -7.854 1.00 82.81 109 SER A N 1
ATOM 840 C CA . SER A 1 109 ? 12.927 8.027 -8.517 1.00 82.81 109 SER A CA 1
ATOM 841 C C . SER A 1 109 ? 11.639 7.720 -7.762 1.00 82.81 109 SER A C 1
ATOM 843 O O . SER A 1 109 ? 11.603 7.715 -6.527 1.00 82.81 109 SER A O 1
ATOM 845 N N . LYS A 1 110 ? 10.580 7.460 -8.526 1.00 87.50 110 LYS A N 1
ATOM 846 C CA . LYS A 1 110 ? 9.235 7.232 -8.012 1.00 87.50 110 LYS A CA 1
ATOM 847 C C . LYS A 1 110 ? 8.499 6.175 -8.813 1.00 87.50 110 LYS A C 1
ATOM 849 O O . LYS A 1 110 ? 8.723 6.027 -10.013 1.00 87.50 110 LYS A O 1
ATOM 854 N N . TRP A 1 111 ? 7.603 5.456 -8.154 1.00 91.25 111 TRP A N 1
ATOM 855 C CA . TRP A 1 111 ? 6.791 4.436 -8.809 1.00 91.25 111 TRP A CA 1
ATOM 856 C C . TRP A 1 111 ? 5.482 4.192 -8.081 1.00 91.25 111 TRP A C 1
ATOM 858 O O . TRP A 1 111 ? 5.373 4.342 -6.867 1.00 91.25 111 TRP A O 1
ATOM 868 N N . THR A 1 112 ? 4.477 3.766 -8.833 1.00 94.44 112 THR A N 1
ATOM 869 C CA . THR A 1 112 ? 3.181 3.376 -8.280 1.00 94.44 112 THR A CA 1
ATOM 870 C C . THR A 1 112 ? 3.292 2.031 -7.575 1.00 94.44 112 THR A C 1
ATOM 872 O O . THR A 1 112 ? 3.906 1.107 -8.106 1.00 94.44 112 THR A O 1
ATOM 875 N N . ILE A 1 113 ? 2.642 1.901 -6.428 1.00 96.31 113 ILE A N 1
ATOM 876 C CA . ILE A 1 113 ? 2.550 0.689 -5.621 1.00 96.31 113 ILE A CA 1
ATOM 877 C C . ILE A 1 113 ? 1.097 0.224 -5.645 1.00 96.31 113 ILE A C 1
ATOM 879 O O . ILE A 1 113 ? 0.189 0.988 -5.315 1.00 96.31 113 ILE A O 1
ATOM 883 N N . LYS A 1 114 ? 0.885 -1.044 -5.990 1.00 97.56 114 LYS A N 1
ATOM 884 C CA . LYS A 1 114 ? -0.395 -1.739 -5.874 1.00 97.56 114 LYS A CA 1
ATOM 885 C C . LYS A 1 114 ? -0.175 -3.013 -5.071 1.00 97.56 114 LYS A C 1
ATOM 887 O O . LYS A 1 114 ? 0.533 -3.904 -5.520 1.00 97.56 114 LYS A O 1
ATOM 892 N N . VAL A 1 115 ? -0.779 -3.114 -3.895 1.00 97.44 115 VAL A N 1
ATOM 893 C CA . VAL A 1 115 ? -0.695 -4.309 -3.046 1.00 97.44 115 VAL A CA 1
ATOM 894 C C . VAL A 1 115 ? -2.085 -4.898 -2.884 1.00 97.44 115 VAL A C 1
ATOM 896 O O . VAL A 1 115 ? -3.041 -4.169 -2.633 1.00 97.44 115 VAL A O 1
ATOM 899 N N . VAL A 1 116 ? -2.197 -6.215 -3.013 1.00 98.00 116 VAL A N 1
ATOM 900 C CA . VAL A 1 116 ? -3.423 -6.966 -2.732 1.00 98.00 116 VAL A CA 1
ATOM 901 C C . VAL A 1 116 ? -3.101 -7.980 -1.646 1.00 98.00 116 VAL A C 1
ATOM 903 O O . VAL A 1 116 ? -2.202 -8.806 -1.809 1.00 98.00 116 VAL A O 1
ATOM 906 N N . LEU A 1 117 ? -3.808 -7.889 -0.521 1.00 97.88 117 LEU A N 1
ATOM 907 C CA . LEU A 1 117 ? -3.626 -8.760 0.633 1.00 97.88 117 LEU A CA 1
ATOM 908 C C . LEU A 1 117 ? -4.893 -9.589 0.849 1.00 97.88 117 LEU A C 1
ATOM 910 O O . LEU A 1 117 ? -5.844 -9.116 1.467 1.00 97.88 117 LEU A O 1
ATOM 914 N N . ASN A 1 118 ? -4.892 -10.829 0.373 1.00 96.81 118 ASN A N 1
ATOM 915 C CA . ASN A 1 118 ? -5.940 -11.809 0.645 1.00 96.81 118 ASN A CA 1
ATOM 916 C C . ASN A 1 118 ? -5.394 -12.910 1.558 1.00 96.81 118 ASN A C 1
ATOM 918 O O . ASN A 1 118 ? -4.184 -13.113 1.662 1.00 96.81 118 ASN A O 1
ATOM 922 N N . GLU A 1 119 ? -6.266 -13.636 2.254 1.00 93.38 119 GLU A N 1
ATOM 923 C CA . GLU A 1 119 ? -5.817 -14.773 3.059 1.00 93.38 119 GLU A CA 1
ATOM 924 C C . GLU A 1 119 ? -5.178 -15.839 2.161 1.00 93.38 119 GLU A C 1
ATOM 926 O O . GLU A 1 119 ? -5.834 -16.407 1.294 1.00 93.38 119 GLU A O 1
ATOM 931 N N . GLY A 1 120 ? -3.878 -16.081 2.350 1.00 91.50 120 GLY A N 1
ATOM 932 C CA . GLY A 1 120 ? -3.121 -17.058 1.564 1.00 91.50 120 GLY A CA 1
ATOM 933 C C . GLY A 1 120 ? -2.696 -16.602 0.162 1.00 91.50 120 GLY A C 1
ATOM 934 O O . GLY A 1 120 ? -1.944 -17.329 -0.480 1.00 91.50 120 GLY A O 1
ATOM 935 N N . ASP A 1 121 ? -3.099 -15.413 -0.297 1.00 96.94 121 ASP A N 1
ATOM 936 C CA . ASP A 1 121 ? -2.662 -14.825 -1.572 1.00 96.94 121 ASP A CA 1
ATOM 937 C C . ASP A 1 121 ? -2.295 -13.351 -1.374 1.00 96.94 121 ASP A C 1
ATOM 939 O O . ASP A 1 121 ? -3.148 -12.468 -1.258 1.00 96.94 121 ASP A O 1
ATOM 943 N N . TYR A 1 122 ? -0.993 -13.092 -1.307 1.00 98.38 122 TYR A N 1
ATOM 944 C CA . TYR A 1 122 ? -0.437 -11.757 -1.133 1.00 98.38 122 TYR A CA 1
ATOM 945 C C . TYR A 1 122 ? 0.351 -11.399 -2.383 1.00 98.38 122 TYR A C 1
ATOM 947 O O . TYR A 1 122 ? 1.216 -12.160 -2.818 1.00 98.38 122 TYR A O 1
ATOM 955 N N . ARG A 1 123 ? 0.060 -10.241 -2.972 1.00 98.19 123 ARG A N 1
ATOM 956 C CA . ARG A 1 123 ? 0.661 -9.824 -4.241 1.00 98.19 123 ARG A CA 1
ATOM 957 C C . ARG A 1 123 ? 1.020 -8.354 -4.206 1.00 98.19 123 ARG A C 1
ATOM 959 O O . ARG A 1 123 ? 0.326 -7.546 -3.587 1.00 98.19 123 ARG A O 1
ATOM 966 N N . ILE A 1 124 ? 2.082 -8.022 -4.920 1.00 97.88 124 ILE A N 1
ATOM 967 C CA . ILE A 1 124 ? 2.501 -6.652 -5.162 1.00 97.88 124 ILE A CA 1
ATOM 968 C C . ILE A 1 124 ? 2.759 -6.453 -6.647 1.00 97.88 124 ILE A C 1
ATOM 970 O O . ILE A 1 124 ? 3.369 -7.286 -7.315 1.00 97.88 124 ILE A O 1
ATOM 974 N N . ASP A 1 125 ? 2.287 -5.330 -7.161 1.00 97.56 125 ASP A N 1
ATOM 975 C CA . ASP A 1 125 ? 2.575 -4.858 -8.497 1.00 97.56 125 ASP A CA 1
ATOM 976 C C . ASP A 1 125 ? 3.138 -3.441 -8.406 1.00 97.56 125 ASP A C 1
ATOM 978 O O . ASP A 1 125 ? 2.682 -2.615 -7.607 1.00 97.56 125 ASP A O 1
ATOM 982 N N . TYR A 1 126 ? 4.076 -3.142 -9.300 1.00 95.81 126 TYR A N 1
ATOM 983 C CA . TYR A 1 126 ? 4.556 -1.789 -9.541 1.00 95.81 126 TYR A CA 1
ATOM 984 C C . TYR A 1 126 ? 4.176 -1.379 -10.970 1.00 95.81 126 TYR A C 1
ATOM 986 O O . TYR A 1 126 ? 4.983 -1.546 -11.891 1.00 95.81 126 TYR A O 1
ATOM 994 N N . PRO A 1 127 ? 2.930 -0.910 -11.202 1.00 94.88 127 PRO A N 1
ATOM 995 C CA . PRO A 1 127 ? 2.414 -0.655 -12.547 1.00 94.88 127 PRO A CA 1
ATOM 996 C C . PRO A 1 127 ? 3.309 0.236 -13.413 1.00 94.88 127 PRO A C 1
ATOM 998 O O . PRO A 1 127 ? 3.601 -0.139 -14.547 1.00 94.88 127 PRO A O 1
ATOM 1001 N N . SER A 1 128 ? 3.815 1.347 -12.871 1.00 91.94 128 SER A N 1
ATOM 1002 C CA . SER A 1 128 ? 4.705 2.274 -13.587 1.00 91.94 128 SER A CA 1
ATOM 1003 C C . SER A 1 128 ? 6.046 1.657 -14.007 1.00 91.94 128 SER A C 1
ATOM 1005 O O . SER A 1 128 ? 6.679 2.152 -14.931 1.00 91.94 128 SER A O 1
ATOM 1007 N N . LEU A 1 129 ? 6.477 0.565 -13.364 1.00 92.94 129 LEU A N 1
ATOM 1008 C CA . LEU A 1 129 ? 7.684 -0.193 -13.721 1.00 92.94 129 LEU A CA 1
ATOM 1009 C C . LEU A 1 129 ? 7.363 -1.462 -14.530 1.00 92.94 129 LEU A C 1
ATOM 1011 O O . LEU A 1 129 ? 8.262 -2.173 -14.978 1.00 92.94 129 LEU A O 1
ATOM 1015 N N . ALA A 1 130 ? 6.076 -1.762 -14.733 1.00 95.69 130 ALA A N 1
ATOM 1016 C CA . ALA A 1 130 ? 5.584 -2.973 -15.379 1.00 95.69 130 ALA A CA 1
ATOM 1017 C C . ALA A 1 130 ? 6.178 -4.274 -14.792 1.00 95.69 130 ALA A C 1
ATOM 1019 O O . ALA A 1 130 ? 6.448 -5.229 -15.527 1.00 95.69 130 ALA A O 1
ATOM 1020 N N . CYS A 1 131 ? 6.350 -4.330 -13.468 1.00 96.50 131 CYS A N 1
ATOM 1021 C CA . CYS A 1 131 ? 6.858 -5.496 -12.741 1.00 96.50 131 CYS A CA 1
ATOM 1022 C C . CYS A 1 131 ? 5.961 -5.848 -11.538 1.00 96.50 131 CYS A C 1
ATOM 1024 O O . CYS A 1 131 ? 4.982 -5.148 -11.255 1.00 96.50 131 CYS A O 1
ATOM 1026 N N . GLY A 1 132 ? 6.238 -6.972 -10.880 1.00 97.62 132 GLY A N 1
ATOM 1027 C CA . GLY A 1 132 ? 5.512 -7.420 -9.689 1.00 97.62 132 GLY A CA 1
ATOM 1028 C C . GLY A 1 132 ? 5.542 -8.933 -9.503 1.00 97.62 132 GLY A C 1
ATOM 1029 O O . GLY A 1 132 ? 6.102 -9.668 -10.324 1.00 97.62 132 GLY A O 1
ATOM 1030 N N . GLY A 1 133 ? 4.897 -9.405 -8.445 1.00 98.06 133 GLY A N 1
ATOM 1031 C CA . GLY A 1 133 ? 4.826 -10.822 -8.123 1.00 98.06 133 GLY A CA 1
ATOM 1032 C C . GLY A 1 133 ? 4.224 -11.116 -6.747 1.00 98.06 133 GLY A C 1
ATOM 1033 O O . GLY A 1 133 ? 3.614 -10.238 -6.125 1.00 98.06 133 GLY A O 1
ATOM 1034 N N . PRO A 1 134 ? 4.305 -12.378 -6.299 1.00 98.38 134 PRO A N 1
ATOM 1035 C CA . PRO A 1 134 ? 3.801 -12.788 -4.998 1.00 98.38 134 PRO A CA 1
ATOM 1036 C C . PRO A 1 134 ? 4.657 -12.260 -3.838 1.00 98.38 134 PRO A C 1
ATOM 1038 O O . PRO A 1 134 ? 5.857 -12.011 -3.957 1.00 98.38 134 PRO A O 1
ATOM 1041 N N . LEU A 1 135 ? 4.013 -12.152 -2.681 1.00 98.50 135 LEU A N 1
ATOM 1042 C CA . LEU A 1 135 ? 4.625 -11.859 -1.394 1.00 98.50 135 LEU A CA 1
ATOM 1043 C C . LEU A 1 135 ? 4.514 -13.094 -0.492 1.00 98.50 135 LEU A C 1
ATOM 1045 O O . LEU A 1 135 ? 3.423 -13.595 -0.222 1.00 98.50 135 LEU A O 1
ATOM 1049 N N . THR A 1 136 ? 5.637 -13.550 0.047 1.00 98.19 136 THR A N 1
ATOM 1050 C CA . THR A 1 136 ? 5.672 -14.618 1.049 1.00 98.19 136 THR A CA 1
ATOM 1051 C C . THR A 1 136 ? 5.613 -14.001 2.439 1.00 98.19 136 THR A C 1
ATOM 1053 O O . THR A 1 136 ? 6.508 -13.249 2.824 1.00 98.19 136 THR A O 1
ATOM 1056 N N . LEU A 1 137 ? 4.571 -14.310 3.211 1.00 98.12 137 LEU A N 1
ATOM 1057 C CA . LEU A 1 137 ? 4.424 -13.820 4.582 1.00 98.12 137 LEU A CA 1
ATOM 1058 C C . LEU A 1 137 ? 5.510 -14.415 5.493 1.00 98.12 137 LEU A C 1
ATOM 1060 O O . LEU A 1 137 ? 5.601 -15.629 5.642 1.00 98.12 137 LEU A O 1
ATOM 1064 N N . ILE A 1 138 ? 6.301 -13.552 6.130 1.00 97.88 138 ILE A N 1
ATOM 1065 C CA . ILE A 1 138 ? 7.325 -13.928 7.117 1.00 97.88 138 ILE A CA 1
ATOM 1066 C C . ILE A 1 138 ? 6.745 -13.850 8.531 1.00 97.88 138 ILE A C 1
ATOM 1068 O O . ILE A 1 138 ? 6.934 -14.755 9.338 1.00 97.88 138 ILE A O 1
ATOM 1072 N N . SER A 1 139 ? 6.057 -12.752 8.857 1.00 97.62 139 SER A N 1
ATOM 1073 C CA . SER A 1 139 ? 5.439 -12.567 10.172 1.00 97.62 139 SER A CA 1
ATOM 1074 C C . SER A 1 139 ? 4.231 -11.636 10.118 1.00 97.62 139 SER A C 1
ATOM 1076 O O . SER A 1 139 ? 4.137 -10.746 9.270 1.00 97.62 139 SER A O 1
ATOM 1078 N N . LYS A 1 140 ? 3.290 -11.849 11.041 1.00 96.56 140 LYS A N 1
ATOM 1079 C CA . LYS A 1 140 ? 2.060 -11.066 11.191 1.00 96.56 140 LYS A CA 1
ATOM 1080 C C . LYS A 1 140 ? 1.798 -10.802 12.670 1.00 96.56 140 LYS A C 1
ATOM 1082 O O . LYS A 1 140 ? 1.885 -11.709 13.492 1.00 96.56 140 LYS A O 1
ATOM 1087 N N . SER A 1 141 ? 1.441 -9.567 12.990 1.00 95.12 141 SER A N 1
ATOM 1088 C CA . SER A 1 141 ? 0.890 -9.142 14.275 1.00 95.12 141 SER A CA 1
ATOM 1089 C C . SER A 1 141 ? -0.297 -8.205 14.040 1.00 95.12 141 SER A C 1
ATOM 1091 O O . SER A 1 141 ? -0.611 -7.857 12.902 1.00 95.12 141 SER A O 1
ATOM 1093 N N . THR A 1 142 ? -0.951 -7.759 15.112 1.00 92.06 142 THR A N 1
ATOM 1094 C CA . THR A 1 142 ? -2.118 -6.864 15.039 1.00 92.06 142 THR A CA 1
ATOM 1095 C C . THR A 1 142 ? -1.832 -5.548 14.306 1.00 92.06 142 THR A C 1
ATOM 1097 O O . THR A 1 142 ? -2.722 -4.992 13.673 1.00 92.06 142 THR A O 1
ATOM 1100 N N . ASN A 1 143 ? -0.589 -5.054 14.358 1.00 93.88 143 ASN A N 1
ATOM 1101 C CA . ASN A 1 143 ? -0.218 -3.749 13.801 1.00 93.88 143 ASN A CA 1
ATOM 1102 C C . ASN A 1 143 ? 0.866 -3.823 12.724 1.00 93.88 143 ASN A C 1
ATOM 1104 O O . ASN A 1 143 ? 1.282 -2.772 12.233 1.00 93.88 143 ASN A O 1
ATOM 1108 N N . ARG A 1 144 ? 1.330 -5.021 12.342 1.00 96.88 144 ARG A N 1
ATOM 1109 C CA . ARG A 1 144 ? 2.433 -5.170 11.388 1.00 96.88 144 ARG A CA 1
ATOM 1110 C C . ARG A 1 144 ? 2.374 -6.481 10.605 1.00 96.88 144 ARG A C 1
ATOM 1112 O O . ARG A 1 144 ? 2.106 -7.532 11.177 1.00 96.88 144 ARG A O 1
ATOM 1119 N N . MET A 1 145 ? 2.719 -6.428 9.323 1.00 98.00 145 MET A N 1
ATOM 1120 C CA . MET A 1 145 ? 3.012 -7.593 8.485 1.00 98.00 145 MET A CA 1
ATOM 1121 C C . MET A 1 145 ? 4.388 -7.432 7.841 1.00 98.00 145 MET A C 1
ATOM 1123 O O . MET A 1 145 ? 4.778 -6.327 7.464 1.00 98.00 145 MET A O 1
ATOM 1127 N N . VAL A 1 146 ? 5.135 -8.528 7.743 1.00 98.06 146 VAL A N 1
ATOM 1128 C CA . VAL A 1 146 ? 6.454 -8.564 7.106 1.00 98.06 146 VAL A CA 1
ATOM 1129 C C . VAL A 1 146 ? 6.452 -9.647 6.041 1.00 98.06 146 VAL A C 1
ATOM 1131 O O . VAL A 1 146 ? 6.055 -10.777 6.321 1.00 98.06 146 VAL A O 1
ATOM 1134 N N . PHE A 1 147 ? 6.921 -9.314 4.845 1.00 98.31 147 PHE A N 1
ATOM 1135 C CA . PHE A 1 147 ? 6.940 -10.198 3.689 1.00 98.31 147 PHE A CA 1
ATOM 1136 C C . PHE A 1 147 ? 8.324 -10.263 3.045 1.00 98.31 147 PHE A C 1
ATOM 1138 O O . PHE A 1 147 ? 9.124 -9.331 3.156 1.00 98.31 147 PHE A O 1
ATOM 1145 N N . ARG A 1 148 ? 8.566 -11.361 2.327 1.00 97.69 148 ARG A N 1
ATOM 1146 C CA . ARG A 1 148 ? 9.597 -11.470 1.295 1.00 97.69 148 ARG A CA 1
ATOM 1147 C C . ARG A 1 148 ? 8.930 -11.346 -0.069 1.00 97.69 148 ARG A C 1
ATOM 1149 O O . ARG A 1 148 ? 7.984 -12.077 -0.347 1.00 97.69 148 ARG A O 1
ATOM 1156 N N . GLU A 1 149 ? 9.413 -10.441 -0.898 1.00 97.25 149 GLU A N 1
ATOM 1157 C CA . GLU A 1 149 ? 8.960 -10.279 -2.275 1.00 97.25 149 GLU A CA 1
ATOM 1158 C C . GLU A 1 149 ? 9.634 -11.288 -3.206 1.00 97.25 149 GLU A C 1
ATOM 1160 O O . GLU A 1 149 ? 10.803 -11.627 -3.015 1.00 97.25 149 GLU A O 1
ATOM 1165 N N . SER A 1 150 ? 8.888 -11.755 -4.209 1.00 97.62 150 SER A N 1
ATOM 1166 C CA . SER A 1 150 ? 9.436 -12.482 -5.351 1.00 97.62 150 SER A CA 1
ATOM 1167 C C . SER A 1 150 ? 8.909 -11.875 -6.652 1.00 97.62 150 SER A C 1
ATOM 1169 O O . SER A 1 150 ? 7.712 -11.918 -6.931 1.00 97.62 150 SER A O 1
ATOM 1171 N N . ILE A 1 151 ? 9.793 -11.288 -7.455 1.00 97.50 151 ILE A N 1
ATOM 1172 C CA . ILE A 1 151 ? 9.475 -10.658 -8.736 1.00 97.50 151 ILE A CA 1
ATOM 1173 C C . ILE A 1 151 ? 9.393 -11.729 -9.822 1.00 97.50 151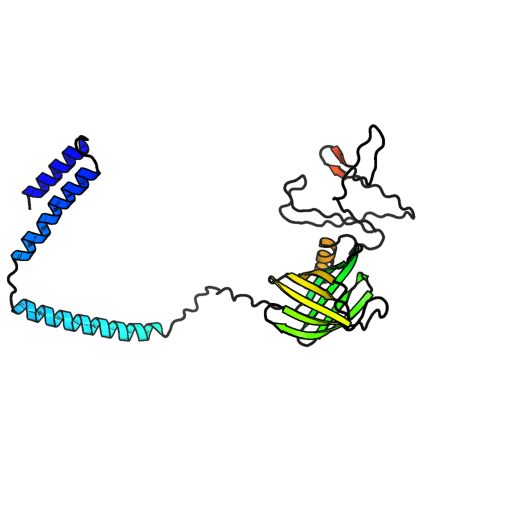 ILE A C 1
ATOM 1175 O O . ILE A 1 151 ? 10.397 -12.234 -10.317 1.00 97.50 151 ILE A O 1
ATOM 1179 N N . THR A 1 152 ? 8.171 -12.047 -10.244 1.00 97.62 152 THR A N 1
ATOM 1180 C CA . THR A 1 152 ? 7.912 -13.053 -11.289 1.00 97.62 152 THR A CA 1
ATOM 1181 C C . THR A 1 152 ? 7.503 -12.438 -12.629 1.00 97.62 152 THR A C 1
ATOM 1183 O O . THR A 1 152 ? 7.552 -13.107 -13.659 1.00 97.62 152 THR A O 1
ATOM 1186 N N . ARG A 1 153 ? 7.083 -11.166 -12.649 1.00 97.31 153 ARG A N 1
ATOM 1187 C CA . ARG A 1 153 ? 6.833 -10.383 -13.871 1.00 97.31 153 ARG A CA 1
ATOM 1188 C C . ARG A 1 153 ? 7.770 -9.190 -13.941 1.00 97.31 153 ARG A C 1
ATOM 1190 O O . ARG A 1 153 ? 8.010 -8.528 -12.937 1.00 97.31 153 ARG A O 1
ATOM 1197 N N . GLY A 1 154 ? 8.189 -8.846 -15.157 1.00 94.75 154 GLY A N 1
ATOM 1198 C CA . GLY A 1 154 ? 9.083 -7.707 -15.373 1.00 94.75 154 GLY A CA 1
ATOM 1199 C C . GLY A 1 154 ? 10.473 -7.944 -14.780 1.00 94.75 154 GLY A C 1
ATOM 1200 O O . GLY A 1 154 ? 11.095 -7.001 -14.302 1.00 94.75 154 GLY A O 1
ATOM 1201 N N . VAL A 1 155 ? 10.944 -9.197 -14.787 1.00 91.81 155 VAL A N 1
ATOM 1202 C CA . VAL A 1 155 ? 12.288 -9.578 -14.324 1.00 91.81 155 VAL A CA 1
ATOM 1203 C C . VAL A 1 155 ? 13.337 -8.704 -15.021 1.00 91.81 155 VAL A C 1
ATOM 1205 O O . VAL A 1 155 ? 13.266 -8.492 -16.231 1.00 91.81 155 VAL A O 1
ATOM 1208 N N . GLY A 1 156 ? 14.274 -8.156 -14.245 1.00 90.56 156 GLY A N 1
ATOM 1209 C CA . GLY A 1 156 ? 15.289 -7.209 -14.720 1.00 90.56 156 GLY A CA 1
ATOM 1210 C C . GLY A 1 156 ? 14.858 -5.738 -14.714 1.00 90.56 156 GLY A C 1
ATOM 1211 O O . GLY A 1 156 ? 15.715 -4.870 -14.839 1.00 90.56 156 GLY A O 1
ATOM 1212 N N . LYS A 1 157 ? 13.564 -5.433 -14.529 1.00 91.44 157 LYS A N 1
ATOM 1213 C CA . LYS A 1 157 ? 13.084 -4.052 -14.315 1.00 91.44 157 LYS A CA 1
ATOM 1214 C C . LYS A 1 157 ? 13.054 -3.648 -12.844 1.00 91.44 157 LYS A C 1
ATOM 1216 O O . LYS A 1 157 ? 13.070 -2.461 -12.544 1.00 91.44 157 LYS A O 1
ATOM 1221 N N . CYS A 1 158 ? 12.969 -4.631 -11.953 1.00 91.25 158 CYS A N 1
ATOM 1222 C CA . CYS A 1 158 ? 12.829 -4.439 -10.517 1.00 91.25 158 CYS A CA 1
ATOM 1223 C C . CYS A 1 158 ? 13.777 -5.374 -9.777 1.00 91.25 158 CYS A C 1
ATOM 1225 O O . CYS A 1 158 ? 14.030 -6.494 -10.233 1.00 91.25 158 CYS A O 1
ATOM 1227 N N . THR A 1 159 ? 14.292 -4.898 -8.648 1.00 91.56 159 THR A N 1
ATOM 1228 C CA . THR A 1 159 ? 15.100 -5.699 -7.730 1.00 91.56 159 THR A CA 1
ATOM 1229 C C . THR A 1 159 ? 14.235 -6.795 -7.117 1.00 91.56 159 THR A C 1
ATOM 1231 O O . THR A 1 159 ? 13.123 -6.524 -6.673 1.00 91.56 159 THR A O 1
ATOM 1234 N N . ASP A 1 160 ? 14.742 -8.025 -7.103 1.00 94.56 160 ASP A N 1
ATOM 1235 C CA . ASP A 1 160 ? 14.056 -9.184 -6.530 1.00 94.56 160 ASP A CA 1
ATOM 1236 C C . ASP A 1 160 ? 14.511 -9.465 -5.086 1.00 94.56 160 ASP A C 1
ATOM 1238 O O . ASP A 1 160 ? 15.594 -9.056 -4.667 1.00 94.56 160 ASP A O 1
ATOM 1242 N N . GLY A 1 161 ? 13.687 -10.179 -4.316 1.00 94.88 161 GLY A N 1
ATOM 1243 C CA . GLY A 1 161 ? 14.023 -10.640 -2.967 1.00 94.88 161 GLY A CA 1
ATOM 1244 C C . GLY A 1 161 ? 13.901 -9.578 -1.871 1.00 94.88 161 GLY A C 1
ATOM 1245 O O . GLY A 1 161 ? 14.357 -9.808 -0.743 1.00 94.88 161 GLY A O 1
ATOM 1246 N N . GLY A 1 162 ? 13.280 -8.435 -2.169 1.00 94.69 162 GLY A N 1
ATOM 1247 C CA . GLY A 1 162 ? 13.088 -7.341 -1.222 1.00 94.69 162 GLY A CA 1
ATOM 1248 C C . GLY A 1 162 ? 12.285 -7.740 0.020 1.00 94.69 162 GLY A C 1
ATOM 1249 O O . GLY A 1 162 ? 11.454 -8.656 0.003 1.00 94.69 162 GLY A O 1
ATOM 1250 N N . LYS A 1 163 ? 12.543 -7.062 1.139 1.00 96.88 163 LYS A N 1
ATOM 1251 C CA . LYS A 1 163 ? 11.792 -7.211 2.388 1.00 96.88 163 LYS A CA 1
ATOM 1252 C C . LYS A 1 163 ? 10.777 -6.085 2.502 1.00 96.88 163 LYS A C 1
ATOM 1254 O O . LYS A 1 163 ? 11.136 -4.918 2.620 1.00 96.88 163 LYS A O 1
ATOM 1259 N N . LEU A 1 164 ? 9.503 -6.456 2.548 1.00 96.88 164 LEU A N 1
ATOM 1260 C CA . LEU A 1 164 ? 8.399 -5.517 2.685 1.00 96.88 164 LEU A CA 1
ATOM 1261 C C . LEU A 1 164 ? 7.859 -5.531 4.117 1.00 96.88 164 LEU A C 1
ATOM 1263 O O . LEU A 1 164 ? 7.465 -6.572 4.637 1.00 96.88 164 LEU A O 1
ATOM 1267 N N . ILE A 1 165 ? 7.807 -4.366 4.752 1.00 96.56 165 ILE A N 1
ATOM 1268 C CA . ILE A 1 165 ? 7.231 -4.146 6.075 1.00 96.56 165 ILE A CA 1
ATOM 1269 C C . ILE A 1 165 ? 6.030 -3.213 5.932 1.00 96.56 165 ILE A C 1
ATOM 1271 O O . ILE A 1 165 ? 6.147 -2.080 5.470 1.00 96.56 165 ILE A O 1
ATOM 1275 N N . ILE A 1 166 ? 4.873 -3.682 6.386 1.00 96.69 166 ILE A N 1
ATOM 1276 C CA . ILE A 1 166 ? 3.623 -2.930 6.374 1.00 96.69 166 ILE A CA 1
ATOM 1277 C C . ILE A 1 166 ? 3.159 -2.747 7.815 1.00 96.69 166 ILE A C 1
ATOM 1279 O O . ILE A 1 166 ? 3.055 -3.726 8.551 1.00 96.69 166 ILE A O 1
ATOM 1283 N N . SER A 1 167 ? 2.860 -1.514 8.218 1.00 94.81 167 SER A N 1
ATOM 1284 C CA . SER A 1 167 ? 2.384 -1.195 9.568 1.00 94.81 167 SER A CA 1
ATOM 1285 C C . SER A 1 167 ? 1.087 -0.397 9.525 1.00 94.81 167 SER A C 1
ATOM 1287 O O . SER A 1 167 ? 0.921 0.492 8.691 1.00 94.81 167 SER A O 1
ATOM 1289 N N . ARG A 1 168 ? 0.171 -0.687 10.450 1.00 92.25 168 ARG A N 1
ATOM 1290 C CA . ARG A 1 168 ? -1.100 0.035 10.574 1.00 92.25 168 ARG A CA 1
ATOM 1291 C C . ARG A 1 168 ? -0.856 1.489 10.991 1.00 92.25 168 ARG A C 1
ATOM 1293 O O . ARG A 1 168 ? -0.156 1.729 11.972 1.00 92.25 168 ARG A O 1
ATOM 1300 N N . ILE A 1 169 ? -1.490 2.436 10.296 1.00 82.50 169 ILE A N 1
ATOM 1301 C CA . ILE A 1 169 ? -1.670 3.815 10.781 1.00 82.50 169 ILE A CA 1
ATOM 1302 C C . ILE A 1 169 ? -3.110 3.974 11.273 1.00 82.50 169 ILE A C 1
ATOM 1304 O O . ILE A 1 169 ? -3.346 4.313 12.429 1.00 82.50 169 ILE A O 1
ATOM 1308 N N . ASN A 1 170 ? -4.077 3.678 10.404 1.00 84.12 170 ASN A N 1
ATOM 1309 C CA . ASN A 1 170 ? -5.507 3.668 10.707 1.00 84.12 170 ASN A CA 1
ATOM 1310 C C . ASN A 1 170 ? -6.220 2.642 9.800 1.00 84.12 170 ASN A C 1
ATOM 1312 O O . ASN A 1 170 ? -5.569 1.783 9.210 1.00 84.12 170 ASN A O 1
ATOM 1316 N N . ASN A 1 171 ? -7.553 2.679 9.714 1.00 81.50 171 ASN A N 1
ATOM 1317 C CA . ASN A 1 171 ? -8.321 1.672 8.970 1.00 81.50 171 ASN A CA 1
ATOM 1318 C C . ASN A 1 171 ? -8.196 1.757 7.440 1.00 81.50 171 ASN A C 1
ATOM 1320 O O . ASN A 1 171 ? -8.375 0.744 6.764 1.00 81.50 171 ASN A O 1
ATOM 1324 N N . ASN A 1 172 ? -7.835 2.926 6.911 1.00 83.69 172 ASN A N 1
ATOM 1325 C CA . ASN A 1 172 ? -7.755 3.191 5.475 1.00 83.69 172 ASN A CA 1
ATOM 1326 C C . ASN A 1 172 ? -6.340 3.562 5.021 1.00 83.69 172 ASN A C 1
ATOM 1328 O O . ASN A 1 172 ? -6.151 3.931 3.865 1.00 83.69 172 ASN A O 1
ATOM 1332 N N . GLU A 1 173 ? -5.347 3.445 5.905 1.00 86.62 173 GLU A N 1
ATOM 1333 C CA . GLU A 1 173 ? -3.979 3.864 5.628 1.00 86.62 173 GLU A CA 1
ATOM 1334 C C . GLU A 1 173 ? -2.944 2.984 6.335 1.00 86.62 173 GLU A C 1
ATOM 1336 O O . GLU A 1 173 ? -3.025 2.742 7.548 1.00 86.62 173 GLU A O 1
ATOM 1341 N N . LEU A 1 174 ? -1.922 2.574 5.580 1.00 90.62 174 LEU A N 1
ATOM 1342 C CA . LEU A 1 174 ? -0.771 1.825 6.078 1.00 90.62 174 LEU A CA 1
ATOM 1343 C C . LEU A 1 174 ? 0.526 2.571 5.795 1.00 90.62 174 LEU A C 1
ATOM 1345 O O . LEU A 1 174 ? 0.700 3.192 4.745 1.00 90.62 174 LEU A O 1
ATOM 1349 N N . LYS A 1 175 ? 1.481 2.425 6.712 1.00 89.62 175 LYS A N 1
ATOM 1350 C CA . LYS A 1 175 ? 2.883 2.717 6.437 1.00 89.62 175 LYS A CA 1
ATOM 1351 C C . LYS A 1 175 ? 3.464 1.537 5.669 1.00 89.62 175 LYS A C 1
ATOM 1353 O O . LYS A 1 175 ? 3.388 0.404 6.141 1.00 89.62 175 LYS A O 1
ATOM 1358 N N . TRP A 1 176 ? 4.056 1.819 4.521 1.00 92.44 176 TRP A N 1
ATOM 1359 C CA . TRP A 1 176 ? 4.726 0.859 3.657 1.00 92.44 176 TRP A CA 1
ATOM 1360 C C . TRP A 1 176 ? 6.223 1.150 3.671 1.00 92.44 176 TRP A C 1
ATOM 1362 O O . TRP A 1 176 ? 6.639 2.311 3.647 1.00 92.44 176 TRP A O 1
ATOM 1372 N N . PHE A 1 177 ? 7.030 0.104 3.760 1.00 92.44 177 PHE A N 1
ATOM 1373 C CA . PHE A 1 177 ? 8.473 0.219 3.870 1.00 92.44 177 PHE A CA 1
ATOM 1374 C C . PHE A 1 177 ? 9.136 -0.959 3.177 1.00 92.44 177 PHE A C 1
ATOM 1376 O O . PHE A 1 177 ? 8.834 -2.105 3.507 1.00 92.44 177 PHE A O 1
ATOM 1383 N N . TRP A 1 178 ? 10.036 -0.688 2.247 1.00 94.06 178 TRP A N 1
ATOM 1384 C CA . TRP A 1 178 ? 10.743 -1.710 1.492 1.00 94.06 178 TRP A CA 1
ATOM 1385 C C . TRP A 1 178 ? 12.240 -1.560 1.675 1.00 94.06 178 TRP A C 1
ATOM 1387 O O . TRP A 1 178 ? 12.767 -0.446 1.713 1.00 94.06 178 TRP A O 1
ATOM 1397 N N . LEU A 1 179 ? 12.881 -2.713 1.800 1.00 92.31 179 LEU A N 1
ATOM 1398 C CA . LEU A 1 179 ? 14.317 -2.890 1.839 1.00 92.31 179 LEU A CA 1
ATOM 1399 C C . LEU A 1 179 ? 14.726 -3.845 0.725 1.00 92.31 179 LEU A C 1
ATOM 1401 O O . LEU A 1 179 ? 13.992 -4.794 0.434 1.00 92.31 179 LEU A O 1
ATOM 1405 N N . ASP A 1 180 ? 15.901 -3.638 0.143 1.00 89.69 180 ASP A N 1
ATOM 1406 C CA . ASP A 1 180 ? 16.464 -4.607 -0.796 1.00 89.69 180 ASP A CA 1
ATOM 1407 C C . ASP A 1 180 ? 16.838 -5.935 -0.107 1.00 89.69 180 ASP A C 1
ATOM 1409 O O . ASP A 1 180 ? 16.622 -6.148 1.090 1.00 89.69 180 ASP A O 1
ATOM 1413 N N . SER A 1 181 ? 17.380 -6.877 -0.879 1.00 87.88 181 SER A N 1
ATOM 1414 C CA . SER A 1 181 ? 17.786 -8.187 -0.366 1.00 87.88 181 SER A CA 1
ATOM 1415 C C . SER A 1 181 ? 18.876 -8.121 0.712 1.00 87.88 181 SER A C 1
ATOM 1417 O O . SER A 1 181 ? 19.000 -9.073 1.484 1.00 87.88 181 SER A O 1
ATOM 1419 N N . ASN A 1 182 ? 19.639 -7.024 0.769 1.00 87.50 182 ASN A N 1
ATOM 1420 C CA . ASN A 1 182 ? 20.749 -6.803 1.696 1.00 87.50 182 ASN A CA 1
ATOM 1421 C C . ASN A 1 182 ? 20.356 -5.924 2.895 1.00 87.50 182 ASN A C 1
ATOM 1423 O O . ASN A 1 182 ? 21.184 -5.689 3.768 1.00 87.50 182 ASN A O 1
ATOM 1427 N N . ASP A 1 183 ? 19.100 -5.474 2.961 1.00 85.38 183 ASP A N 1
ATOM 1428 C CA . ASP A 1 183 ? 18.597 -4.524 3.954 1.00 85.38 183 ASP A CA 1
ATOM 1429 C C . ASP A 1 183 ? 19.238 -3.115 3.884 1.00 85.38 183 ASP A C 1
ATOM 1431 O O . ASP A 1 183 ? 19.256 -2.400 4.887 1.00 85.38 183 ASP A O 1
ATOM 1435 N N . GLU A 1 184 ? 19.736 -2.689 2.714 1.00 79.25 184 GLU A N 1
ATOM 1436 C CA . GLU A 1 184 ? 20.490 -1.429 2.555 1.00 79.25 184 GLU A CA 1
ATOM 1437 C C . GLU A 1 184 ? 19.658 -0.278 1.965 1.00 79.25 184 GLU A C 1
ATOM 1439 O O . GLU A 1 184 ? 19.685 0.844 2.475 1.00 79.25 184 GLU A O 1
ATOM 1444 N N . SER A 1 185 ? 18.913 -0.531 0.886 1.00 73.31 185 SER A N 1
ATOM 1445 C CA . SER A 1 185 ? 18.129 0.504 0.202 1.00 73.31 185 SER A CA 1
ATOM 1446 C C . SER A 1 185 ? 16.748 0.666 0.821 1.00 73.31 185 SER A C 1
ATOM 1448 O O . SER A 1 185 ? 15.921 -0.234 0.724 1.00 73.31 185 SER A O 1
ATOM 1450 N N . GLU A 1 186 ? 16.465 1.837 1.389 1.00 79.00 186 GLU A N 1
ATOM 1451 C CA . GLU A 1 186 ? 15.174 2.138 2.008 1.00 79.00 186 GLU A CA 1
ATOM 1452 C C . GLU A 1 186 ? 14.247 2.928 1.078 1.00 79.00 186 GLU A C 1
ATOM 1454 O O . GLU A 1 186 ? 14.590 4.004 0.580 1.00 79.00 186 GLU A O 1
ATOM 1459 N N . VAL A 1 187 ? 13.021 2.430 0.922 1.00 85.56 187 VAL A N 1
ATOM 1460 C CA . VAL A 1 187 ? 11.908 3.175 0.328 1.00 85.56 187 VAL A CA 1
ATOM 1461 C C . VAL A 1 187 ? 10.758 3.173 1.320 1.00 85.56 187 VAL A C 1
ATOM 1463 O O . VAL A 1 187 ? 10.299 2.116 1.751 1.00 85.56 187 VAL A O 1
ATOM 1466 N N . SER A 1 188 ? 10.254 4.356 1.666 1.00 84.12 188 SER A N 1
ATOM 1467 C CA . SER A 1 188 ? 9.092 4.495 2.543 1.00 84.12 188 SER A CA 1
ATOM 1468 C C . SER A 1 188 ? 7.930 5.170 1.822 1.00 84.12 188 SER A C 1
ATOM 1470 O O . SER A 1 188 ? 8.112 6.029 0.960 1.00 84.12 188 SER A O 1
ATOM 1472 N N . SER A 1 189 ? 6.713 4.744 2.151 1.00 87.62 189 SER A N 1
ATOM 1473 C CA . SER A 1 189 ? 5.490 5.266 1.552 1.00 87.62 189 SER A CA 1
ATOM 1474 C C . SER A 1 189 ? 4.299 5.156 2.507 1.00 87.62 189 SER A C 1
ATOM 1476 O O . SER A 1 189 ? 4.345 4.485 3.544 1.00 87.62 189 SER A O 1
ATOM 1478 N N . ARG A 1 190 ? 3.212 5.831 2.140 1.00 86.69 190 ARG A N 1
ATOM 1479 C CA . ARG A 1 190 ? 1.870 5.633 2.688 1.00 86.69 190 ARG A CA 1
ATOM 1480 C C . ARG A 1 190 ? 1.023 5.007 1.590 1.00 86.69 190 ARG A C 1
ATOM 1482 O O . ARG A 1 190 ? 1.045 5.485 0.459 1.00 86.69 190 ARG A O 1
ATOM 1489 N N . VAL A 1 191 ? 0.296 3.949 1.925 1.00 91.00 191 VAL A N 1
ATOM 1490 C CA . VAL A 1 191 ? -0.640 3.305 0.999 1.00 91.00 191 VAL A CA 1
ATOM 1491 C C . VAL A 1 191 ? -2.055 3.381 1.553 1.00 91.00 191 VAL A C 1
ATOM 1493 O O . VAL A 1 191 ? -2.268 3.230 2.758 1.00 91.00 191 VAL A O 1
ATOM 1496 N N . PHE A 1 192 ? -3.017 3.611 0.668 1.00 90.81 192 PHE A N 1
ATOM 1497 C CA . PHE A 1 192 ? -4.418 3.849 0.989 1.00 90.81 192 PHE A CA 1
ATOM 1498 C C . PHE A 1 192 ? -5.297 2.750 0.418 1.00 90.81 192 PHE A C 1
ATOM 1500 O O . PHE A 1 192 ? -5.017 2.211 -0.654 1.00 90.81 192 PHE A O 1
ATOM 1507 N N . ARG A 1 193 ? -6.354 2.410 1.151 1.00 89.75 193 ARG A N 1
ATOM 1508 C CA . ARG A 1 193 ? -7.315 1.391 0.730 1.00 89.75 193 ARG A CA 1
ATOM 1509 C C . ARG A 1 193 ? -8.057 1.843 -0.534 1.00 89.75 193 ARG A C 1
ATOM 1511 O O . ARG A 1 193 ? -8.422 3.012 -0.634 1.00 89.75 193 ARG A O 1
ATOM 1518 N N . TYR A 1 194 ? -8.289 0.921 -1.463 1.00 89.81 194 TYR A N 1
ATOM 1519 C CA . TYR A 1 194 ? -9.131 1.133 -2.643 1.00 89.81 194 TYR A CA 1
ATOM 1520 C C . TYR 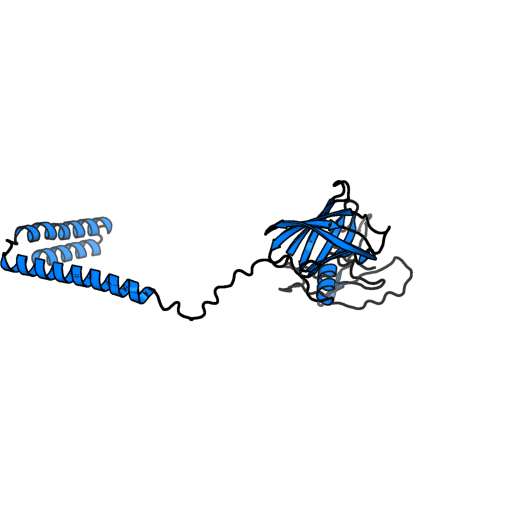A 1 194 ? -9.898 -0.144 -2.994 1.00 89.81 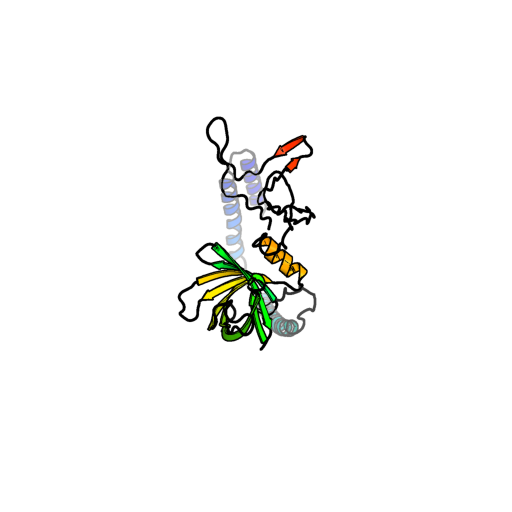194 TYR A C 1
ATOM 1522 O O . TYR A 1 194 ? -9.430 -1.248 -2.721 1.00 89.81 194 TYR A O 1
ATOM 1530 N N . GLU A 1 195 ? -11.050 0.007 -3.636 1.00 86.69 195 GLU A N 1
ATOM 1531 C CA . GLU A 1 195 ? -11.929 -1.088 -4.062 1.00 86.69 195 GLU A CA 1
ATOM 1532 C C . GLU A 1 195 ? -12.075 -1.139 -5.591 1.00 86.69 195 GLU A C 1
ATOM 1534 O O . GLU A 1 195 ? -12.329 -2.196 -6.170 1.00 86.69 195 GLU A O 1
ATOM 1539 N N . THR A 1 196 ? -11.877 -0.009 -6.280 1.00 86.06 196 THR A N 1
ATOM 1540 C CA . THR A 1 196 ? -12.019 0.079 -7.743 1.00 86.06 196 THR A CA 1
ATOM 1541 C C . THR A 1 196 ? -10.771 0.629 -8.429 1.00 86.06 196 THR A C 1
ATOM 1543 O O . THR A 1 196 ? -9.986 1.372 -7.842 1.00 86.06 196 THR A O 1
ATOM 1546 N N . GLN A 1 197 ? -10.598 0.323 -9.720 1.00 87.12 197 GLN A N 1
ATOM 1547 C CA . GLN A 1 197 ? -9.506 0.903 -10.513 1.00 87.12 197 GLN A CA 1
ATOM 1548 C C . GLN A 1 197 ? -9.598 2.439 -10.584 1.00 87.12 197 GLN A C 1
ATOM 1550 O O . GLN A 1 197 ? -8.574 3.111 -10.569 1.00 87.12 197 GLN A O 1
ATOM 1555 N N . SER A 1 198 ? -10.811 3.004 -10.591 1.00 81.31 198 SER A N 1
ATOM 1556 C CA . SER A 1 198 ? -11.001 4.460 -10.551 1.00 81.31 198 SER A CA 1
ATOM 1557 C C . SER A 1 198 ? -10.466 5.071 -9.254 1.00 81.31 198 SER A C 1
ATOM 1559 O O . SER A 1 198 ? -9.864 6.139 -9.288 1.00 81.31 198 SER A O 1
ATOM 1561 N N . GLU A 1 199 ? -10.670 4.414 -8.111 1.00 79.94 199 GLU A N 1
ATOM 1562 C CA . GLU A 1 199 ? -10.126 4.866 -6.824 1.00 79.94 199 GLU A CA 1
ATOM 1563 C C . GLU A 1 199 ? -8.606 4.721 -6.770 1.00 79.94 199 GLU A C 1
ATOM 1565 O O . GLU A 1 199 ? -7.929 5.634 -6.305 1.00 79.94 199 GLU A O 1
ATOM 1570 N N . PHE A 1 200 ? -8.058 3.622 -7.304 1.00 86.25 200 PHE A N 1
ATOM 1571 C CA . PHE A 1 200 ? -6.612 3.471 -7.473 1.00 86.25 200 PHE A CA 1
ATOM 1572 C C . PHE A 1 200 ? -6.033 4.657 -8.254 1.00 86.25 200 PHE A C 1
ATOM 1574 O O . PHE A 1 200 ? -5.123 5.330 -7.772 1.00 86.25 200 PHE A O 1
ATOM 1581 N N . ASP A 1 201 ? -6.600 4.960 -9.425 1.00 81.50 201 ASP A N 1
ATOM 1582 C CA . ASP A 1 201 ? -6.136 6.060 -10.269 1.00 81.50 201 ASP A CA 1
ATOM 1583 C C . ASP A 1 201 ? -6.264 7.408 -9.542 1.00 81.50 201 ASP A C 1
ATOM 1585 O O . ASP A 1 201 ? -5.389 8.262 -9.665 1.00 81.50 201 ASP A O 1
ATOM 1589 N N . GLN A 1 202 ? -7.334 7.624 -8.770 1.00 75.81 202 GLN A N 1
ATOM 1590 C CA . GLN A 1 202 ? -7.505 8.837 -7.964 1.00 75.81 202 GLN A CA 1
ATOM 1591 C C . GLN A 1 202 ? -6.440 8.957 -6.868 1.00 75.81 202 GLN A C 1
ATOM 1593 O O . GLN A 1 202 ? -5.882 10.040 -6.700 1.00 75.81 202 GLN A O 1
ATOM 1598 N N . ILE A 1 203 ? -6.125 7.869 -6.159 1.00 77.25 203 ILE A N 1
ATOM 1599 C CA . ILE A 1 203 ? -5.085 7.850 -5.120 1.00 77.25 203 ILE A CA 1
ATOM 1600 C C . ILE A 1 203 ? -3.717 8.145 -5.732 1.00 77.25 203 ILE A C 1
ATOM 1602 O O . ILE A 1 203 ? -3.008 9.014 -5.228 1.00 77.25 203 ILE A O 1
ATOM 1606 N N . ILE A 1 204 ? -3.358 7.480 -6.834 1.00 83.12 204 ILE A N 1
ATOM 1607 C CA . ILE A 1 204 ? -2.076 7.720 -7.506 1.00 83.12 204 ILE A CA 1
ATOM 1608 C C . ILE A 1 204 ? -1.981 9.164 -7.990 1.00 83.12 204 ILE A C 1
ATOM 1610 O O . ILE A 1 204 ? -1.017 9.837 -7.647 1.00 83.12 204 ILE A O 1
ATOM 1614 N N . ASN A 1 205 ? -3.001 9.670 -8.690 1.00 71.94 205 ASN A N 1
ATOM 1615 C CA . ASN A 1 205 ? -3.028 11.062 -9.153 1.00 71.94 205 ASN A CA 1
ATOM 1616 C C . ASN A 1 205 ? -2.927 12.062 -8.001 1.00 71.94 205 ASN A C 1
ATOM 1618 O O . ASN A 1 205 ? -2.423 13.169 -8.173 1.00 71.94 205 ASN A O 1
ATOM 1622 N N . LEU A 1 206 ? -3.434 11.692 -6.828 1.00 71.00 206 LEU A N 1
ATOM 1623 C CA . LEU A 1 206 ? -3.381 12.553 -5.669 1.00 71.00 206 LEU A CA 1
ATOM 1624 C C . LEU A 1 206 ? -2.007 12.572 -4.993 1.00 71.00 206 LEU A C 1
ATOM 1626 O O . LEU A 1 206 ? -1.590 13.606 -4.471 1.00 71.00 206 LEU A O 1
ATOM 1630 N N . MET A 1 207 ? -1.340 11.423 -4.955 1.00 73.50 207 MET A N 1
ATOM 1631 C CA . MET A 1 207 ? -0.023 11.272 -4.342 1.00 73.50 207 MET A CA 1
ATOM 1632 C C . MET A 1 207 ? 1.093 11.756 -5.266 1.00 73.50 207 MET A C 1
ATOM 1634 O O . MET A 1 207 ? 2.050 12.374 -4.805 1.00 73.50 207 MET A O 1
ATOM 1638 N N . ASP A 1 208 ? 0.959 11.506 -6.564 1.00 72.19 208 ASP A N 1
ATOM 1639 C CA . ASP A 1 208 ? 1.849 12.025 -7.588 1.00 72.19 208 ASP A CA 1
ATOM 1640 C C . ASP A 1 208 ? 1.091 12.234 -8.911 1.00 72.19 208 ASP A C 1
ATOM 1642 O O . ASP A 1 208 ? 0.870 11.277 -9.661 1.00 72.19 208 ASP A O 1
ATOM 1646 N N . PRO A 1 209 ? 0.717 13.486 -9.228 1.00 62.28 209 PRO A N 1
ATOM 1647 C CA . PRO A 1 209 ? -0.081 13.788 -10.409 1.00 62.28 209 PRO A CA 1
ATOM 1648 C C . PRO A 1 209 ? 0.582 13.392 -11.72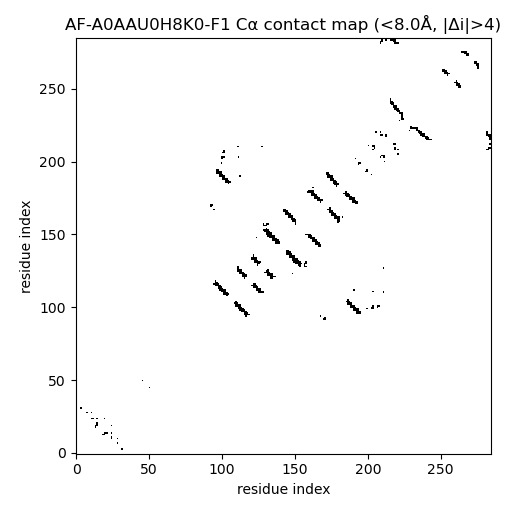8 1.00 62.28 209 PRO A C 1
ATOM 1650 O O . PRO A 1 209 ? -0.140 13.193 -12.691 1.00 62.28 209 PRO A O 1
ATOM 1653 N N . SER A 1 210 ? 1.910 13.226 -11.782 1.00 61.38 210 SER A N 1
ATOM 1654 C CA . SER A 1 210 ? 2.598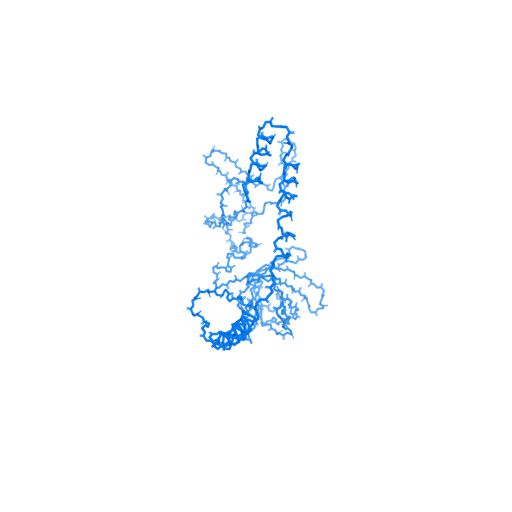 12.821 -13.018 1.00 61.38 210 SER A CA 1
ATOM 1655 C C . SER A 1 210 ? 2.516 11.326 -13.309 1.00 61.38 210 SER A C 1
ATOM 1657 O O . SER A 1 210 ? 2.620 10.923 -14.457 1.00 61.38 210 SER A O 1
ATOM 1659 N N . LEU A 1 211 ? 2.315 10.479 -12.293 1.00 57.88 211 LEU A N 1
ATOM 1660 C CA . LEU A 1 211 ? 2.371 9.021 -12.461 1.00 57.88 211 LEU A CA 1
ATOM 1661 C C . LEU A 1 211 ? 1.081 8.410 -13.031 1.00 57.88 211 LEU A C 1
ATOM 1663 O O . LEU A 1 211 ? 1.069 7.226 -13.371 1.00 57.88 211 LEU A O 1
ATOM 1667 N N . GLY A 1 212 ? -0.004 9.185 -13.109 1.00 51.06 212 GLY A N 1
ATOM 1668 C CA . GLY A 1 212 ? -1.286 8.766 -13.685 1.00 51.06 212 GLY A CA 1
ATOM 1669 C C . GLY A 1 212 ? -1.623 9.416 -15.030 1.00 51.06 212 GLY A C 1
ATOM 1670 O O . GLY A 1 212 ? -2.715 9.174 -15.551 1.00 51.06 212 GLY A O 1
ATOM 1671 N N . LEU A 1 213 ? -0.721 10.232 -15.585 1.00 50.28 213 LEU A N 1
ATOM 1672 C CA . LEU A 1 213 ? -0.894 10.878 -16.885 1.00 50.28 213 LEU A CA 1
ATOM 1673 C C . LEU A 1 213 ? -0.443 9.935 -17.998 1.00 50.28 213 LEU A C 1
ATOM 1675 O O . LEU A 1 213 ? 0.554 9.226 -17.874 1.00 50.28 213 LEU A O 1
ATOM 1679 N N . LYS A 1 214 ? -1.196 9.897 -19.097 1.00 49.09 214 LYS A N 1
ATOM 1680 C CA . LYS A 1 214 ? -0.673 9.374 -20.362 1.00 49.09 214 LYS A CA 1
ATOM 1681 C C . LYS A 1 214 ? 0.063 10.509 -21.071 1.00 49.09 214 LYS A C 1
ATOM 1683 O O . LYS A 1 214 ? -0.232 11.672 -20.819 1.00 49.09 214 LYS A O 1
ATOM 1688 N N . ALA A 1 215 ? 0.959 10.173 -21.999 1.00 43.97 215 ALA A N 1
ATOM 1689 C CA . ALA A 1 215 ? 1.605 11.172 -22.851 1.00 43.97 215 ALA A CA 1
ATOM 1690 C C . ALA A 1 215 ? 0.554 12.098 -23.501 1.00 43.97 215 ALA A C 1
ATOM 1692 O O . ALA A 1 215 ? -0.353 11.616 -24.189 1.00 43.97 215 ALA A O 1
ATOM 1693 N N . GLY A 1 216 ? 0.678 13.406 -23.267 1.00 42.50 216 GLY A N 1
ATOM 1694 C CA . GLY A 1 216 ? -0.253 14.441 -23.715 1.00 42.50 216 GLY A CA 1
ATOM 1695 C C . GLY A 1 216 ? -1.403 14.770 -22.753 1.00 42.50 216 GLY A C 1
ATOM 1696 O O . GLY A 1 216 ? -2.211 15.640 -23.084 1.00 42.50 216 GLY A O 1
ATOM 1697 N N . ASP A 1 217 ? -1.509 14.113 -21.594 1.00 43.44 217 ASP A N 1
ATOM 1698 C CA . ASP A 1 217 ? -2.502 14.447 -20.570 1.00 43.44 217 ASP A CA 1
ATOM 1699 C C . ASP A 1 217 ? -1.976 15.544 -19.621 1.00 43.44 217 ASP A C 1
ATOM 1701 O O . ASP A 1 217 ? -0.806 15.583 -19.242 1.00 43.44 217 ASP A O 1
ATOM 1705 N N . CYS A 1 218 ? -2.877 16.417 -19.163 1.00 42.50 218 CYS A N 1
ATOM 1706 C CA . CYS A 1 218 ? -2.597 17.400 -18.114 1.00 42.50 218 CYS A CA 1
ATOM 1707 C C . CYS A 1 218 ? -3.542 17.176 -16.927 1.00 42.50 218 CYS A C 1
ATOM 1709 O O . CYS A 1 218 ? -4.754 17.039 -17.113 1.00 42.50 218 CYS A O 1
ATOM 1711 N N . ALA A 1 219 ? -3.020 17.211 -15.698 1.00 44.56 219 ALA A N 1
ATOM 1712 C CA . ALA A 1 219 ? -3.836 17.217 -14.483 1.00 44.56 219 ALA A CA 1
ATOM 1713 C C . ALA A 1 219 ? -3.846 18.602 -13.827 1.00 44.56 219 ALA A C 1
ATOM 1715 O O . ALA A 1 219 ? -2.804 19.228 -13.636 1.00 44.56 219 ALA A O 1
ATOM 1716 N N . GLN A 1 220 ? -5.033 19.059 -13.418 1.00 42.12 220 GLN A N 1
ATOM 1717 C CA . GLN A 1 220 ? -5.182 20.175 -12.488 1.00 42.12 220 GLN A CA 1
ATOM 1718 C C . GLN A 1 220 ? -5.504 19.624 -11.098 1.00 42.12 220 GLN A C 1
ATOM 1720 O O . GLN A 1 220 ? -6.503 18.927 -10.914 1.00 42.12 220 GLN A O 1
ATOM 1725 N N . VAL A 1 221 ? -4.675 19.967 -10.112 1.00 41.94 221 VAL A N 1
ATOM 1726 C CA . VAL A 1 221 ? -4.864 19.568 -8.714 1.00 41.94 221 VAL A CA 1
ATOM 1727 C C . VAL A 1 221 ? -5.183 20.804 -7.885 1.00 41.94 221 VAL A C 1
ATOM 1729 O O . VAL A 1 221 ? -4.390 21.740 -7.832 1.00 41.94 221 VAL A O 1
ATOM 1732 N N . ASN A 1 222 ? -6.341 20.808 -7.225 1.00 38.31 222 ASN A N 1
ATOM 1733 C CA . ASN A 1 222 ? -6.699 21.847 -6.263 1.00 38.31 222 ASN A CA 1
ATOM 1734 C C . ASN A 1 222 ? -6.376 21.363 -4.840 1.00 38.31 222 ASN A C 1
ATOM 1736 O O . ASN A 1 222 ? -6.858 20.317 -4.397 1.00 38.31 222 ASN A O 1
ATOM 1740 N N . PHE A 1 223 ? -5.559 22.126 -4.113 1.00 34.38 223 PHE A N 1
ATOM 1741 C CA . PHE A 1 223 ? -5.215 21.852 -2.715 1.00 34.38 223 PHE A CA 1
ATOM 1742 C C . PHE A 1 223 ? -6.189 22.556 -1.757 1.00 34.38 223 PHE A C 1
ATOM 1744 O O . PHE A 1 223 ? -6.653 23.658 -2.035 1.00 34.38 223 PHE A O 1
ATOM 1751 N N . VAL A 1 224 ? -6.484 21.931 -0.610 1.00 30.98 224 VAL A N 1
ATOM 1752 C CA . VAL A 1 224 ? -7.355 22.511 0.428 1.00 30.98 224 VAL A CA 1
ATOM 1753 C C . VAL A 1 224 ? -6.558 23.522 1.257 1.00 30.98 224 VAL A C 1
ATOM 1755 O O . VAL A 1 224 ? -5.579 23.158 1.906 1.00 30.98 224 VAL A O 1
ATOM 1758 N N . GLY A 1 225 ? -6.994 24.781 1.261 1.00 28.55 225 GLY A N 1
ATOM 1759 C CA . GLY A 1 225 ? -6.455 25.863 2.087 1.00 28.55 225 GLY A CA 1
ATOM 1760 C C . GLY A 1 225 ? -7.343 27.108 1.997 1.00 28.55 225 GLY A C 1
ATOM 1761 O O . GLY A 1 225 ? -8.052 27.287 1.010 1.00 28.55 225 GLY A O 1
ATOM 1762 N N . LYS A 1 226 ? -7.337 27.977 3.019 1.00 31.84 226 LYS A N 1
ATOM 1763 C CA . LYS A 1 226 ? -8.016 29.285 2.942 1.00 31.84 226 LYS A CA 1
ATOM 1764 C C . LYS A 1 226 ? -7.245 30.190 1.970 1.00 31.84 226 LYS A C 1
ATOM 1766 O O . LYS A 1 226 ? -6.295 30.859 2.360 1.00 31.84 226 LYS A O 1
ATOM 1771 N N . GLY A 1 227 ? -7.656 30.160 0.707 1.00 35.53 227 GLY A N 1
ATOM 1772 C CA . GLY A 1 227 ? -7.132 30.916 -0.431 1.00 35.53 227 GLY A CA 1
ATOM 1773 C C . GLY A 1 227 ? -8.089 30.800 -1.626 1.00 35.53 227 GLY A C 1
ATOM 1774 O O . GLY A 1 227 ? -9.105 30.123 -1.515 1.00 35.53 227 GLY A O 1
ATOM 1775 N N . LEU A 1 228 ? -7.772 31.465 -2.744 1.00 32.75 228 LEU A N 1
ATOM 1776 C CA . LEU A 1 228 ? -8.613 31.809 -3.920 1.00 32.75 228 LEU A CA 1
ATOM 1777 C C . LEU A 1 228 ? -9.524 30.732 -4.564 1.00 32.75 228 LEU A C 1
ATOM 1779 O O . LEU A 1 228 ? -10.304 31.075 -5.447 1.00 32.75 228 LEU A O 1
ATOM 1783 N N . PHE A 1 229 ? -9.514 29.481 -4.106 1.00 34.53 229 PHE A N 1
ATOM 1784 C CA . PHE A 1 229 ? -10.540 28.484 -4.414 1.00 34.53 229 PHE A CA 1
ATOM 1785 C C . PHE A 1 229 ? -11.071 27.887 -3.110 1.00 34.53 229 PHE A C 1
ATOM 1787 O O . PHE A 1 229 ? -10.571 26.884 -2.603 1.00 34.53 229 PHE A O 1
ATOM 1794 N N . ASN A 1 230 ? -12.101 28.531 -2.557 1.00 31.30 230 ASN A N 1
ATOM 1795 C CA . ASN A 1 230 ? -12.845 28.024 -1.408 1.00 31.30 230 ASN A CA 1
ATOM 1796 C C . ASN A 1 230 ? -13.624 26.775 -1.844 1.00 31.30 230 ASN A C 1
ATOM 1798 O O . ASN A 1 230 ? -14.765 26.856 -2.291 1.00 31.30 230 ASN A O 1
ATOM 1802 N N . SER A 1 231 ? -12.999 25.610 -1.729 1.00 35.03 231 SER A N 1
ATOM 1803 C CA . SER A 1 231 ? -13.704 24.334 -1.762 1.00 35.03 231 SER A CA 1
ATOM 1804 C C . SER A 1 231 ? -13.510 23.670 -0.405 1.00 35.03 231 SER A C 1
ATOM 1806 O O . SER A 1 231 ? -12.386 23.493 0.060 1.00 35.03 231 SER A O 1
ATOM 1808 N N . GLY A 1 232 ? -14.621 23.365 0.271 1.00 27.09 232 GLY A N 1
ATOM 1809 C CA . GLY A 1 232 ? -14.614 22.637 1.546 1.00 27.09 232 GLY A CA 1
ATOM 1810 C C . GLY A 1 232 ? -14.148 21.184 1.408 1.00 27.09 232 GLY A C 1
ATOM 1811 O O . GLY A 1 232 ? -14.009 20.494 2.411 1.00 27.09 232 GLY A O 1
ATOM 1812 N N . GLU A 1 233 ? -13.890 20.736 0.178 1.00 33.78 233 GLU A N 1
ATOM 1813 C CA . GLU A 1 233 ? -13.473 19.390 -0.186 1.00 33.78 233 GLU A CA 1
ATOM 1814 C C . GLU A 1 233 ? -12.475 19.451 -1.346 1.00 33.78 233 GLU A C 1
ATOM 1816 O O . GLU A 1 233 ? -12.566 20.303 -2.232 1.00 33.78 233 GLU A O 1
ATOM 1821 N N . ARG A 1 234 ? -11.516 18.524 -1.347 1.00 38.34 234 ARG A N 1
ATOM 1822 C CA . ARG A 1 234 ? -10.538 18.366 -2.424 1.00 38.34 234 ARG A CA 1
ATOM 1823 C C . ARG A 1 234 ? -11.242 17.846 -3.679 1.00 38.34 234 ARG A C 1
ATOM 1825 O O . ARG A 1 234 ? -11.767 16.740 -3.658 1.00 38.34 234 ARG A O 1
ATOM 1832 N N . ASN A 1 235 ? -11.185 18.604 -4.774 1.00 35.97 235 ASN A N 1
ATOM 1833 C CA . ASN A 1 235 ? -11.793 18.229 -6.052 1.00 35.97 235 ASN A CA 1
ATOM 1834 C C . ASN A 1 235 ? -10.765 18.245 -7.190 1.00 35.97 235 ASN A C 1
ATOM 1836 O O . ASN A 1 235 ? -10.081 19.249 -7.404 1.00 35.97 235 ASN A O 1
ATOM 1840 N N . THR A 1 236 ? -10.700 17.147 -7.945 1.00 38.97 236 THR A N 1
ATOM 1841 C CA . THR A 1 236 ? -9.891 17.013 -9.164 1.00 38.97 236 THR A CA 1
ATOM 1842 C C . THR A 1 236 ? -10.819 17.063 -10.369 1.00 38.97 236 THR A C 1
ATOM 1844 O O . THR A 1 236 ? -11.704 16.219 -10.504 1.00 38.97 236 THR A O 1
ATOM 1847 N N . VAL A 1 237 ? -10.616 18.030 -11.262 1.00 36.34 237 VAL A N 1
ATOM 1848 C CA . VAL A 1 237 ? -11.370 18.134 -12.518 1.00 36.34 237 VAL A CA 1
ATOM 1849 C C . VAL A 1 237 ? -10.436 17.763 -13.663 1.00 36.34 237 VAL A C 1
ATOM 1851 O O . VAL A 1 237 ? -9.376 18.364 -13.824 1.00 36.34 237 VAL A O 1
ATOM 1854 N N . ARG A 1 238 ? -10.819 16.756 -14.455 1.00 37.41 238 ARG A N 1
ATOM 1855 C CA . ARG A 1 238 ? -10.101 16.400 -15.685 1.00 37.41 238 ARG A CA 1
ATOM 1856 C C . ARG A 1 238 ? -10.559 17.314 -16.817 1.00 37.41 238 ARG A C 1
ATOM 1858 O O . ARG A 1 238 ? -11.749 17.373 -17.115 1.00 37.41 238 ARG A O 1
ATOM 1865 N N . GLY A 1 239 ? -9.611 17.981 -17.465 1.00 33.97 239 GLY A N 1
ATOM 1866 C CA . GLY A 1 239 ? -9.812 18.667 -18.737 1.00 33.97 239 GLY A CA 1
ATOM 1867 C C . GLY A 1 239 ? -8.920 18.035 -19.799 1.00 33.97 239 GLY A C 1
ATOM 1868 O O . GLY A 1 239 ? -7.803 17.627 -19.497 1.00 33.97 239 GLY A O 1
ATOM 1869 N N . ARG A 1 240 ? -9.400 17.936 -21.041 1.00 34.97 240 ARG A N 1
ATOM 1870 C CA . ARG A 1 240 ? -8.559 17.515 -22.165 1.00 34.97 240 ARG A CA 1
ATOM 1871 C C . ARG A 1 240 ? -7.910 18.752 -22.774 1.00 34.97 240 ARG A C 1
ATOM 1873 O O . ARG A 1 240 ? -8.574 19.506 -23.481 1.00 34.97 240 ARG A O 1
ATOM 1880 N N . LEU A 1 241 ? -6.623 18.943 -22.517 1.00 38.38 241 LEU A N 1
ATOM 1881 C CA . LEU A 1 241 ? -5.781 19.835 -23.308 1.00 38.38 241 LEU A CA 1
ATOM 1882 C C . LEU A 1 241 ? -5.090 18.962 -24.351 1.00 38.38 241 LEU A C 1
ATOM 1884 O O . LEU A 1 241 ? -4.469 17.969 -24.005 1.00 38.38 241 LEU A O 1
ATOM 1888 N N . THR A 1 242 ? -5.280 19.258 -25.636 1.00 36.50 242 THR A N 1
ATOM 1889 C CA . THR A 1 242 ? -4.653 18.465 -26.701 1.00 36.50 242 THR A CA 1
ATOM 1890 C C . THR A 1 242 ? -3.364 19.163 -27.108 1.00 36.50 242 THR A C 1
ATOM 1892 O O . THR A 1 242 ? -3.418 20.239 -27.700 1.00 36.50 242 THR A O 1
ATOM 1895 N N . TYR A 1 243 ? -2.220 18.564 -26.783 1.00 39.91 243 TYR A N 1
ATOM 1896 C CA . TYR A 1 243 ? -0.917 18.996 -27.275 1.00 39.91 243 TYR A CA 1
ATOM 1897 C C . TYR A 1 243 ? -0.494 18.084 -28.430 1.00 39.91 243 TYR A C 1
ATOM 1899 O O . TYR A 1 243 ? -0.416 16.871 -28.272 1.00 39.91 243 TYR A O 1
ATOM 1907 N N . THR A 1 244 ? -0.268 18.652 -29.615 1.00 38.84 244 THR A N 1
ATOM 1908 C CA . THR A 1 244 ? 0.136 17.897 -30.820 1.00 38.84 244 THR A CA 1
ATOM 1909 C C . THR A 1 244 ? 1.531 18.285 -31.315 1.00 38.84 244 THR A C 1
ATOM 1911 O O . THR A 1 244 ? 1.874 18.005 -32.462 1.00 38.84 244 THR A O 1
ATOM 1914 N N . GLY A 1 245 ? 2.320 18.983 -30.493 1.00 40.59 245 GLY A N 1
ATOM 1915 C CA . GLY A 1 245 ? 3.669 19.433 -30.840 1.00 40.59 245 GLY A CA 1
ATOM 1916 C C . GLY A 1 245 ? 4.748 18.435 -30.413 1.00 40.59 245 GLY A C 1
ATOM 1917 O O . GLY A 1 245 ? 4.592 17.734 -29.423 1.00 40.59 245 GLY A O 1
ATOM 1918 N N . SER A 1 246 ? 5.870 18.391 -31.133 1.00 40.97 246 SER A N 1
ATOM 1919 C CA . SER A 1 246 ? 7.070 17.617 -30.763 1.00 40.97 246 SER A CA 1
ATOM 1920 C C . SER A 1 246 ? 8.116 18.462 -30.019 1.00 40.97 246 SER A C 1
ATOM 1922 O O . SER A 1 246 ? 9.301 18.135 -30.044 1.00 40.97 246 SER A O 1
ATOM 1924 N N . SER A 1 247 ? 7.715 19.611 -29.467 1.00 46.09 247 SER A N 1
ATOM 1925 C CA . SER A 1 247 ? 8.625 20.574 -28.838 1.00 46.09 247 SER A CA 1
ATOM 1926 C C . SER A 1 247 ? 8.510 20.514 -27.318 1.00 46.09 247 SER A C 1
ATOM 1928 O O . SER A 1 247 ? 7.441 20.241 -26.792 1.00 46.09 247 SER A O 1
ATOM 1930 N N . ASN A 1 248 ? 9.579 20.860 -26.607 1.00 43.22 248 ASN A N 1
ATOM 1931 C CA . ASN A 1 248 ? 9.575 20.926 -25.139 1.00 43.22 248 ASN A CA 1
ATOM 1932 C C . ASN A 1 248 ? 8.922 22.219 -24.608 1.00 43.22 248 ASN A C 1
ATOM 1934 O O . ASN A 1 248 ? 9.020 22.525 -23.423 1.00 43.22 248 ASN A O 1
ATOM 1938 N N . ALA A 1 249 ? 8.321 23.025 -25.488 1.00 43.34 249 ALA A N 1
ATOM 1939 C CA . ALA A 1 249 ? 7.725 24.303 -25.142 1.00 43.34 249 ALA A CA 1
ATOM 1940 C C . ALA A 1 249 ? 6.223 24.130 -24.889 1.00 43.34 249 ALA A C 1
ATOM 1942 O O . ALA A 1 249 ? 5.455 23.793 -25.797 1.00 43.34 249 ALA A O 1
ATOM 1943 N N . PHE A 1 250 ? 5.809 24.409 -23.655 1.00 46.94 250 PHE A N 1
ATOM 1944 C CA . PHE A 1 250 ? 4.414 24.551 -23.259 1.00 46.94 250 PHE A CA 1
ATOM 1945 C C . PHE A 1 250 ? 4.231 25.885 -22.527 1.00 46.94 250 PHE A C 1
ATOM 1947 O O . PHE A 1 250 ? 5.158 26.405 -21.911 1.00 46.94 250 PHE A O 1
ATOM 1954 N N . MET A 1 251 ? 3.034 26.461 -22.624 1.00 45.12 251 MET A N 1
ATOM 1955 C CA . MET A 1 251 ? 2.691 27.728 -21.983 1.00 45.12 251 MET A CA 1
ATOM 1956 C C . MET A 1 251 ? 1.377 27.555 -21.228 1.00 45.12 251 MET A C 1
ATOM 1958 O O . MET A 1 251 ? 0.371 27.157 -21.817 1.00 45.12 251 MET A O 1
ATOM 1962 N N . LYS A 1 252 ? 1.379 27.859 -19.928 1.00 50.75 252 LYS A N 1
ATOM 1963 C CA . LYS A 1 252 ? 0.189 27.779 -19.079 1.00 50.75 252 LYS A CA 1
ATOM 1964 C C . LYS A 1 252 ? -0.327 29.180 -18.774 1.00 50.75 252 LYS A C 1
ATOM 1966 O O . LYS A 1 252 ? 0.406 30.018 -18.260 1.00 50.75 252 LYS A O 1
ATOM 1971 N N . ILE A 1 253 ? -1.602 29.419 -19.067 1.00 47.31 253 ILE A N 1
ATOM 1972 C CA . ILE A 1 253 ? -2.279 30.687 -18.784 1.00 47.31 253 ILE A CA 1
ATOM 1973 C C . ILE A 1 253 ? -3.502 30.392 -17.921 1.00 47.31 253 ILE A C 1
ATOM 1975 O O . ILE A 1 253 ? -4.332 29.559 -18.283 1.00 47.31 253 ILE A O 1
ATOM 1979 N N . VAL A 1 254 ? -3.625 31.084 -16.788 1.00 48.78 254 VAL A N 1
ATOM 1980 C CA . VAL A 1 254 ? -4.813 31.022 -15.929 1.00 48.78 254 VAL A CA 1
ATOM 1981 C C . VAL A 1 254 ? -5.467 32.399 -15.908 1.00 48.78 254 VAL A C 1
ATOM 1983 O O . VAL A 1 254 ? -4.811 33.391 -15.604 1.00 48.78 254 VAL A O 1
ATOM 1986 N N . SER A 1 255 ? -6.760 32.468 -16.222 1.00 40.31 255 SER A N 1
ATOM 1987 C CA . SER A 1 255 ? -7.556 33.697 -16.144 1.00 40.31 255 SER A CA 1
ATOM 1988 C C . SER A 1 255 ? -8.649 33.549 -15.088 1.00 40.31 255 SER A C 1
ATOM 1990 O O . SER A 1 255 ? -9.289 32.502 -14.990 1.00 40.31 255 SER A O 1
ATOM 1992 N N . MET A 1 256 ? -8.848 34.592 -14.284 1.00 41.62 256 MET A N 1
ATOM 1993 C CA . MET A 1 256 ? -9.916 34.682 -13.289 1.00 41.62 256 MET A CA 1
ATOM 1994 C C . MET A 1 256 ? -11.072 35.548 -13.804 1.00 41.62 256 MET A C 1
ATOM 1996 O O . MET A 1 256 ? -10.877 36.459 -14.605 1.00 41.62 256 MET A O 1
ATOM 2000 N N . SER A 1 257 ? -12.290 35.303 -13.307 1.00 40.31 257 SER A N 1
ATOM 2001 C CA . SER A 1 257 ? -13.516 36.004 -13.734 1.00 40.31 257 SER A CA 1
ATOM 2002 C C . SER A 1 257 ? -13.519 37.515 -13.459 1.00 40.31 257 SER A C 1
ATOM 2004 O O . SER A 1 257 ? -14.369 38.227 -13.982 1.00 40.31 257 SER A O 1
ATOM 2006 N N . ASN A 1 258 ? -12.575 38.015 -12.657 1.00 44.59 258 ASN A N 1
ATOM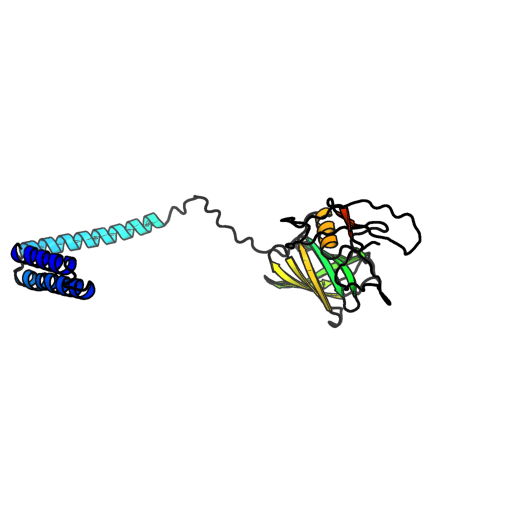 2007 C CA . ASN A 1 258 ? -12.330 39.442 -12.431 1.00 44.59 258 ASN A CA 1
ATOM 2008 C C . ASN A 1 258 ? -11.377 40.073 -13.472 1.00 44.59 258 ASN A C 1
ATOM 2010 O O . ASN A 1 258 ? -10.993 41.230 -13.319 1.00 44.59 258 ASN A O 1
ATOM 2014 N N . GLY A 1 259 ? -10.964 39.321 -14.497 1.00 33.56 259 GLY A N 1
ATOM 2015 C CA . GLY A 1 259 ? -10.074 39.782 -15.563 1.00 33.56 259 GLY A CA 1
ATOM 2016 C C . GLY A 1 259 ? -8.579 39.691 -15.245 1.00 33.56 259 GLY A C 1
ATOM 2017 O O . GLY A 1 259 ? -7.766 40.085 -16.076 1.00 33.56 259 GLY A O 1
ATOM 2018 N N . SER A 1 260 ? -8.182 39.172 -14.078 1.00 37.50 260 SER A N 1
ATOM 2019 C CA . SER A 1 260 ? -6.765 38.971 -13.752 1.00 37.50 260 SER A CA 1
ATOM 2020 C C . SER A 1 260 ? -6.201 37.725 -14.446 1.00 37.50 260 SER A C 1
ATOM 2022 O O . SER A 1 260 ? -6.831 36.666 -14.458 1.00 37.50 260 SER A O 1
ATOM 2024 N N . LEU A 1 261 ? -5.004 37.858 -15.016 1.00 34.25 261 LEU A N 1
ATOM 2025 C CA . LEU A 1 261 ? -4.241 36.787 -15.659 1.00 34.25 261 LEU A CA 1
ATOM 2026 C C . LEU A 1 261 ? -3.027 36.434 -14.797 1.00 34.25 261 LEU A C 1
ATOM 2028 O O . LEU A 1 261 ? -2.313 37.327 -14.346 1.00 34.25 261 LEU A O 1
ATOM 2032 N N . TYR A 1 262 ? -2.789 35.139 -14.598 1.00 41.81 262 TYR A N 1
ATOM 2033 C CA . TYR A 1 262 ? -1.624 34.613 -13.892 1.00 41.81 262 TYR A CA 1
ATOM 2034 C C . TYR A 1 262 ? -0.811 33.687 -14.797 1.00 41.81 262 TYR A C 1
ATOM 2036 O O . TYR A 1 262 ? -1.368 32.871 -15.540 1.00 41.81 262 TYR A O 1
ATOM 2044 N N . TYR A 1 263 ? 0.510 33.820 -14.685 1.00 41.47 263 TYR A N 1
ATOM 2045 C CA . TYR A 1 263 ? 1.512 33.018 -15.377 1.00 41.47 263 TYR A CA 1
ATOM 2046 C C . TYR A 1 263 ? 2.356 32.262 -14.344 1.00 41.47 263 TYR A C 1
ATOM 2048 O O . TYR A 1 263 ? 2.859 32.862 -13.396 1.00 41.47 263 TYR A O 1
ATOM 2056 N N . ASP A 1 264 ? 2.473 30.950 -14.515 1.00 46.16 264 ASP A N 1
ATOM 2057 C CA . ASP A 1 264 ? 3.254 30.028 -13.684 1.00 46.16 264 ASP A CA 1
ATOM 2058 C C . ASP A 1 264 ? 4.511 29.678 -14.490 1.00 46.16 264 ASP A C 1
ATOM 2060 O O . ASP A 1 264 ? 4.432 28.922 -15.457 1.00 46.16 264 ASP A O 1
ATOM 2064 N N . GLY A 1 265 ? 5.623 30.358 -14.201 1.00 41.59 265 GLY A N 1
ATOM 2065 C CA . GLY A 1 265 ? 6.862 30.244 -14.963 1.00 41.59 265 GLY A CA 1
ATOM 2066 C C . GLY A 1 265 ? 7.991 29.631 -14.144 1.00 41.59 265 GLY A C 1
ATOM 2067 O O . GLY A 1 265 ? 8.438 30.228 -13.166 1.00 41.59 265 GLY A O 1
ATOM 2068 N N . GLU A 1 266 ? 8.555 28.521 -14.622 1.00 35.62 266 GLU A N 1
ATOM 2069 C CA . GLU A 1 266 ? 9.984 28.221 -14.468 1.00 35.62 266 GLU A CA 1
ATOM 2070 C C . GLU A 1 266 ? 10.826 29.294 -15.194 1.00 35.62 266 GLU A C 1
ATOM 2072 O O . GLU A 1 266 ? 11.502 29.030 -16.187 1.00 35.62 266 GLU A O 1
ATOM 2077 N N . THR A 1 267 ? 10.774 30.537 -14.715 1.00 38.84 267 THR A N 1
ATOM 2078 C CA . THR A 1 267 ? 11.444 31.679 -15.341 1.00 38.84 267 THR A CA 1
ATOM 2079 C C . THR A 1 267 ? 12.413 32.317 -14.349 1.00 38.84 267 THR A C 1
ATOM 2081 O O . THR A 1 267 ? 12.032 32.741 -13.258 1.00 38.84 267 THR A O 1
ATOM 2084 N N . ARG A 1 268 ? 13.689 32.385 -14.742 1.00 29.12 268 ARG A N 1
ATOM 2085 C CA . ARG A 1 268 ? 14.723 33.217 -14.110 1.00 29.12 268 ARG A CA 1
ATOM 2086 C C . ARG A 1 268 ? 14.723 34.604 -14.724 1.00 29.12 268 ARG A C 1
ATOM 2088 O O . ARG A 1 268 ? 14.367 34.766 -15.884 1.00 29.12 268 ARG A O 1
ATOM 2095 N N . TYR A 1 269 ? 15.240 35.562 -13.971 1.00 36.09 269 TYR A N 1
ATOM 2096 C CA . TYR A 1 269 ? 15.164 36.960 -14.338 1.00 36.09 269 TYR A CA 1
ATOM 2097 C C . TYR A 1 269 ? 16.496 37.699 -14.121 1.00 36.09 269 TYR A C 1
ATOM 2099 O O . TYR A 1 269 ? 17.193 37.457 -13.134 1.00 36.09 269 TYR A O 1
ATOM 2107 N N . ILE A 1 270 ? 16.864 38.579 -15.067 1.00 35.50 270 ILE A N 1
ATOM 2108 C CA . ILE A 1 270 ? 18.088 39.406 -15.050 1.00 35.50 270 ILE A CA 1
ATOM 2109 C C . ILE A 1 270 ? 17.698 40.862 -15.357 1.00 35.50 270 ILE A C 1
ATOM 2111 O O . ILE A 1 270 ? 17.563 41.246 -16.515 1.00 35.50 270 ILE A O 1
ATOM 2115 N N . GLY A 1 271 ? 17.529 41.689 -14.320 1.00 46.56 271 GLY A N 1
ATOM 2116 C CA . GLY A 1 271 ? 17.107 43.092 -14.452 1.00 46.56 271 GLY A CA 1
ATOM 2117 C C . GLY A 1 271 ? 15.679 43.328 -13.948 1.00 46.56 271 GLY A C 1
ATOM 2118 O O . GLY A 1 271 ? 15.336 42.861 -12.868 1.00 46.56 271 GLY A O 1
ATOM 2119 N N . ASN A 1 272 ? 14.854 44.077 -14.689 1.00 27.05 272 ASN A N 1
ATOM 2120 C CA . ASN A 1 272 ? 13.494 44.490 -14.283 1.00 27.05 272 ASN A CA 1
ATOM 2121 C C . ASN A 1 272 ? 12.451 43.366 -14.431 1.00 27.05 272 ASN A C 1
ATOM 2123 O O . ASN A 1 272 ? 11.474 43.477 -15.166 1.00 27.05 272 ASN A O 1
ATOM 2127 N N . GLU A 1 273 ? 12.708 42.260 -13.752 1.00 24.77 273 GLU A N 1
ATOM 2128 C CA . GLU A 1 273 ? 12.254 40.933 -14.135 1.00 24.77 273 GLU A CA 1
ATOM 2129 C C . GLU A 1 273 ? 12.252 40.052 -12.815 1.00 24.77 273 GLU A C 1
ATOM 2131 O O . GLU A 1 273 ? 13.151 40.228 -11.991 1.00 24.77 273 GLU A O 1
ATOM 2136 N N . ILE A 1 274 ? 11.244 39.178 -12.528 1.00 30.91 274 ILE A N 1
ATOM 2137 C CA . ILE A 1 274 ? 10.897 38.537 -11.200 1.00 30.91 274 ILE A CA 1
ATOM 2138 C C . ILE A 1 274 ? 11.050 36.985 -11.031 1.00 30.91 274 ILE A C 1
ATOM 2140 O O . ILE A 1 274 ? 10.138 36.235 -11.351 1.00 30.91 274 ILE A O 1
ATOM 2144 N N . GLU A 1 275 ? 12.089 36.447 -10.382 1.00 31.02 275 GLU A N 1
ATOM 2145 C CA . GLU A 1 275 ? 12.240 34.991 -10.078 1.00 31.02 275 GLU A CA 1
ATOM 2146 C C . GLU A 1 275 ? 11.151 34.398 -9.124 1.00 31.02 275 GLU A C 1
ATOM 2148 O O . GLU A 1 275 ? 10.753 35.055 -8.160 1.00 31.02 275 GLU A O 1
ATOM 2153 N N . VAL A 1 276 ? 10.682 33.148 -9.347 1.00 31.75 276 VAL A N 1
ATOM 2154 C CA . VAL A 1 276 ? 9.585 32.477 -8.578 1.00 31.75 276 VAL A CA 1
ATOM 2155 C C . VAL A 1 276 ? 10.020 31.139 -7.908 1.00 31.75 276 VAL A C 1
ATOM 2157 O O . VAL A 1 276 ? 10.844 30.424 -8.481 1.00 31.75 276 VAL A O 1
ATOM 2160 N N . PRO A 1 277 ? 9.496 30.749 -6.708 1.00 31.56 277 PRO A N 1
ATOM 2161 C CA . PRO A 1 277 ? 9.990 29.614 -5.908 1.00 31.56 277 PRO A CA 1
ATOM 2162 C C . PRO A 1 277 ? 9.437 28.225 -6.288 1.00 31.56 277 PRO A C 1
ATOM 2164 O O . PRO A 1 277 ? 8.271 28.056 -6.630 1.00 31.56 277 PRO A O 1
ATOM 2167 N N . LYS A 1 278 ? 10.270 27.206 -6.041 1.00 31.33 278 LYS A N 1
ATOM 2168 C CA . LYS A 1 278 ? 10.138 25.756 -6.323 1.00 31.33 278 LYS A CA 1
ATOM 2169 C C . LYS A 1 278 ? 8.884 24.980 -5.846 1.00 31.33 278 LYS A C 1
ATOM 2171 O O . LYS A 1 278 ? 8.868 23.764 -6.009 1.00 31.33 278 LYS A O 1
ATOM 2176 N N . SER A 1 279 ? 7.871 25.579 -5.216 1.00 32.19 279 SER A N 1
ATOM 2177 C CA . SER A 1 279 ? 6.852 24.818 -4.453 1.00 32.19 279 SER A CA 1
ATOM 2178 C C . SER A 1 279 ? 5.489 24.599 -5.127 1.00 32.19 279 SER A C 1
ATOM 2180 O O . SER A 1 279 ? 4.547 24.188 -4.452 1.00 32.19 279 SER A O 1
ATOM 2182 N N . TRP A 1 280 ? 5.357 24.815 -6.436 1.00 32.19 280 TRP A N 1
ATOM 2183 C CA . TRP A 1 280 ? 4.093 24.617 -7.157 1.00 32.19 280 TRP A CA 1
ATOM 2184 C C . TRP A 1 280 ? 4.287 23.591 -8.276 1.00 32.19 280 TRP A C 1
ATOM 2186 O O . TRP A 1 280 ? 4.716 23.917 -9.373 1.00 32.19 280 TRP A O 1
ATOM 2196 N N . ILE A 1 281 ? 4.019 22.317 -7.977 1.00 35.00 281 ILE A N 1
ATOM 2197 C CA . ILE A 1 281 ? 4.178 21.218 -8.937 1.00 35.00 281 ILE A CA 1
ATOM 2198 C C . ILE A 1 281 ? 2.870 21.050 -9.716 1.00 35.00 281 ILE A C 1
ATOM 2200 O O . ILE A 1 281 ? 1.908 20.468 -9.218 1.00 35.00 281 ILE A O 1
ATOM 2204 N N . ASN A 1 282 ? 2.851 21.541 -10.952 1.00 41.19 282 ASN A N 1
ATOM 2205 C CA . ASN A 1 282 ? 1.968 21.047 -12.004 1.00 41.19 282 ASN A CA 1
ATOM 2206 C C . ASN A 1 282 ? 2.808 20.129 -12.895 1.00 41.19 282 ASN A C 1
ATOM 2208 O O . ASN A 1 282 ? 3.899 20.515 -13.300 1.00 41.19 282 ASN A O 1
ATOM 2212 N N . THR A 1 283 ? 2.333 18.921 -13.185 1.00 37.59 283 THR A N 1
ATOM 2213 C CA . THR A 1 283 ? 3.049 17.973 -14.050 1.00 37.59 283 THR A CA 1
ATOM 2214 C C . THR A 1 283 ? 2.251 17.759 -15.328 1.00 37.59 283 THR A C 1
ATOM 2216 O O . THR A 1 283 ? 1.035 17.578 -15.285 1.00 37.59 283 THR A O 1
ATOM 2219 N N . CYS A 1 284 ? 2.937 17.885 -16.460 1.00 31.91 284 CYS A N 1
ATOM 2220 C CA . CYS A 1 284 ? 2.452 17.567 -17.798 1.00 31.91 284 CYS A CA 1
ATOM 2221 C C . CYS A 1 284 ? 3.496 16.624 -18.399 1.00 31.91 284 CYS A C 1
ATOM 2223 O O . CYS A 1 284 ? 4.685 16.924 -18.279 1.00 31.91 284 CYS A O 1
ATOM 2225 N N . ASP A 1 285 ? 3.047 15.514 -18.979 1.00 37.16 285 ASP A N 1
ATOM 2226 C CA . ASP A 1 285 ? 3.886 14.524 -19.672 1.00 37.16 285 ASP A CA 1
ATOM 2227 C C . ASP A 1 285 ? 3.694 14.635 -21.191 1.00 37.16 285 ASP A C 1
ATOM 2229 O O . ASP A 1 285 ? 2.523 14.735 -21.635 1.00 37.16 285 ASP A O 1
#

Radius of gyration: 39.94 Å; Cα contacts (8 Å, |Δi|>4): 382; chains: 1; bounding box: 64×64×109 Å

Solvent-accessible surface area (backbone atoms only — not comparable to full-atom values): 17177 Å² total; per-residue (Å²): 119,73,70,58,58,51,53,52,52,51,54,50,51,38,40,76,70,63,78,37,56,74,69,57,50,53,51,55,55,48,58,65,54,57,65,52,66,68,61,64,71,76,70,74,80,86,56,72,72,56,54,56,52,51,52,53,51,50,52,52,48,52,51,48,50,53,51,47,51,58,49,51,61,61,60,70,74,70,70,90,65,92,66,82,68,73,70,73,69,74,77,74,74,62,85,62,47,35,33,33,26,50,42,49,36,89,91,76,50,69,40,41,38,40,38,41,33,49,94,98,48,34,37,38,36,26,68,78,63,59,26,28,29,49,41,47,81,74,49,78,57,98,53,38,40,32,29,38,36,43,55,77,38,38,72,87,67,55,88,56,50,22,38,40,41,39,31,66,74,55,86,55,36,31,41,38,35,38,24,39,69,83,68,72,55,70,32,55,34,58,28,32,62,42,91,47,72,69,49,39,50,50,50,37,33,72,78,39,50,59,81,63,50,53,88,44,36,49,60,55,81,56,74,79,56,102,52,102,60,88,47,102,60,77,58,74,60,87,58,93,58,87,68,88,73,96,62,98,77,82,86,65,78,46,76,46,99,86,74,52,76,49,76,80,60,102,45,84,54,86,70,103,53,79,68,66,80,95,84,76,90,74,46,72,80

Foldseek 3Di:
DPPVVVVLVVLVVCVVVVVDDPVRSVVVVVVSVVVVVPPVVPPDDDDVVVVVVVVVVVVVVVVVVVVVVVVVVVVVPDDPPPPDPVPVPPPQADPAAKKWKKWAFPPGDIFIWIWHDDVVWTWIDGVLLQWIDTWAWPDDDSFKTKTFGAIPTNPPSDAHGKIWIWGDPDRFKIWIWIAGNVRPTIIIIIIGGDDDPVVNLVRHCVNPVQRNDDAQFWWDWDDDDPDDDPDPDTDTDGDRDGDPDPDPDDFDWDADPVGDIDGDDPDDDDPPGDDDDDDDDTDHD

Sequence (285 aa):
MNGKVEQIKELVKLKESGALSEGEFQKLKQELLASETEQDLKAQKPNNTIRNLTIVTLALLIIGVAYYFLIFDASNKKQVNKNTIKESASVEFSFLGSWAGVGYQSGGSKWTIKVVLNEGDYRIDYPSLACGGPLTLISKSTNRMVFRESITRGVGKCTDGGKLIISRINNNELKWFWLDSNDESEVSSRVFRYETQSEFDQIINLMDPSLGLKAGDCAQVNFVGKGLFNSGERNTVRGRLTYTGSSNAFMKIVSMSNGSLYYDGETRYIGNEIEVPKSWINTCD

Nearest PDB structures (foldseek):
  4kt5-assembly1_B  TM=6.822E-01  e=3.780E-03  Escherichia coli O157:H7
  4o4x-assembly1_A  TM=4.391E-01  e=6.526E-01  Glaesserella parasuis
  4o3z-assembly1_A  TM=2.953E-01  e=2.839E-01  Actinobacillus pleuropneumoniae
  4o49-assembly1_A  TM=2.979E-01  e=3.495E-01  Actinobacillus pleuropneumoniae
  4o3w-assembly2_B  TM=2.746E-01  e=3.682E-01  Actinobacillus suis